Protein AF-A0A928DDJ2-F1 (afdb_monomer)

Secondary structure (DSSP, 8-state):
----EE--B--TTSSSS----HHHHHHHHHHHT--EEEE--EESSGGGHHHHHHHHHHHHHH---TTEEEEEEEE-EEHHHHHHHHTT--GGGS-EEETTEEE--S-STT---SSSPTTPPEE-S--HHHHHHHT--EEEEE--S--S--SSHHHHHHHHHHHHHHHHH-TT--EE-STTTTHHHHTSSHHHH--GGG--GGGGGGS-HHHHHHHHHHHHHTT-EEEEEHHHHT--GGGGHHHHHHHHHHHHHHHTT--EEEE--B-SSS---SSTTSHHHHHHHHHHTT--GGGB----

Sequence (300 aa):
MKITQDFHIHTHCSCDSANSSIDEIVKGCQAAGIKEFGISDHLHTKFNMPDLEIARKEFLEYGPVPGFHFGIEVTCATQWECEKIAKRDFASCFTCEVNGKPFQTMTPIDGIMYGGPANGPLMIDLTKEDMDRLGIEYVIGGVHKPNYTEQTIPTMIDDYFNQSCFLLNHELVNILAHPWEGLGFWSGYSIVTHDIADYRFDAFSKIPQEYWDELAHLLVSNHKLAELNRCNICNKRGDGIIARTTLEKMAEWREKGVKFTFGSDLHKGGYPLSGESSISECEKILEKYGFTDDDFAQPF

Mean predicted aligned error: 3.87 Å

Solvent-accessible surface area (backbone atoms only — not comparable to full-atom values): 16123 Å² total; per-residue (Å²): 87,72,72,41,48,32,57,29,28,31,32,50,48,21,84,66,84,22,52,18,51,71,68,47,48,52,54,30,37,54,74,64,54,37,55,38,34,24,41,21,34,54,32,40,29,67,81,34,46,69,36,53,55,50,45,47,50,53,53,61,70,74,47,96,51,87,48,61,44,48,34,31,26,35,23,58,39,34,48,71,50,50,55,29,59,74,68,68,57,57,81,59,38,56,64,47,67,64,93,86,37,84,42,63,49,93,61,60,69,86,34,75,72,50,87,57,63,54,84,50,61,72,35,57,66,71,51,73,68,55,32,67,74,66,56,50,64,40,26,32,30,32,64,83,62,71,64,39,55,60,75,40,55,70,51,42,51,53,45,52,48,53,44,51,52,49,42,52,70,37,87,77,42,30,30,43,39,46,82,72,51,56,48,26,44,62,41,30,51,20,88,80,68,73,39,76,87,38,40,30,61,71,44,70,82,63,58,56,67,67,56,59,53,49,52,41,48,39,26,49,76,58,73,29,29,41,39,53,29,41,67,46,68,56,29,64,60,75,88,25,47,61,17,51,54,52,48,56,50,50,42,55,29,42,80,73,63,37,36,25,36,39,20,58,65,35,42,53,66,63,55,55,78,64,66,89,65,6,59,75,45,50,29,56,54,40,40,76,62,67,50,49,62,85,42,51,56,76,74,114

Radius of gyration: 18.37 Å; Cα contacts (8 Å, |Δi|>4): 600; chains: 1; bounding box: 46×44×44 Å

Foldseek 3Di:
DAAQEAAAAEDCLALDLAHAAPVQVVVQSVLSNHQAYEYAGEPAECVSVVSLVVVLVSVPVVPDDHNYFYAYEWEWAAPVQNVCVVVVPCVQQQWDQDPNRTDHRPDCSNTRQEDDDAPHHIDTNDDPVSCVVSVHPAYEYEHPHFHHWDLALVRLLVRLLVSLLCLLPDPRHAEYEPRCPCSQVSNFCCSPVVDLVRGRLVSLVVNDVVSLVVSLVSQVVSVHAYEPELCQCLPPRPVSSSNVSSLLSVLVSVVSVHAYGYHDNRRDYHQQCDDSSRSVNSVVSNVVSVDDPVRHDDRD

Structure (mmCIF, N/CA/C/O backbone):
data_AF-A0A928DDJ2-F1
#
_entry.id   AF-A0A928DDJ2-F1
#
loop_
_atom_site.group_PDB
_atom_site.id
_atom_site.type_symbol
_atom_site.label_atom_id
_atom_site.label_alt_id
_atom_site.label_comp_id
_atom_site.label_asym_id
_atom_site.label_entity_id
_atom_site.label_seq_id
_atom_site.pdbx_PDB_ins_code
_atom_site.Cartn_x
_atom_site.Cartn_y
_atom_site.Cartn_z
_atom_site.occupancy
_atom_site.B_iso_or_equiv
_atom_site.auth_seq_id
_atom_site.auth_comp_id
_atom_site.auth_asym_id
_atom_site.auth_atom_id
_atom_site.pdbx_PDB_model_num
ATOM 1 N N . MET A 1 1 ? -12.696 16.480 8.469 1.00 94.56 1 MET A N 1
ATOM 2 C CA . MET A 1 1 ? -12.666 15.017 8.562 1.00 94.56 1 MET A CA 1
ATOM 3 C C . MET A 1 1 ? -11.773 14.623 9.723 1.00 94.56 1 MET A C 1
ATOM 5 O O . MET A 1 1 ? -10.833 15.354 10.021 1.00 94.56 1 MET A O 1
ATOM 9 N N . LYS A 1 2 ? -12.079 13.519 10.404 1.00 95.88 2 LYS A N 1
ATOM 10 C CA . LYS A 1 2 ? -11.219 12.983 11.465 1.00 95.88 2 LYS A CA 1
ATOM 11 C C . LYS A 1 2 ? -10.746 11.590 11.080 1.00 95.88 2 LYS A C 1
ATOM 13 O O . LYS A 1 2 ? -11.566 10.722 10.804 1.00 95.88 2 LYS A O 1
ATOM 18 N N . ILE A 1 3 ? -9.436 11.364 11.088 1.00 97.38 3 ILE A N 1
ATOM 19 C CA . ILE A 1 3 ? -8.885 10.029 10.871 1.00 97.38 3 ILE A CA 1
ATOM 20 C C . ILE A 1 3 ? -9.144 9.235 12.151 1.00 97.38 3 ILE A C 1
ATOM 22 O O . ILE A 1 3 ? -8.678 9.592 13.233 1.00 97.38 3 ILE A O 1
ATOM 26 N N . THR A 1 4 ? -9.926 8.163 12.040 1.00 98.00 4 THR A N 1
ATOM 27 C CA . THR A 1 4 ? -10.217 7.255 13.161 1.00 98.00 4 THR A CA 1
ATOM 28 C C . THR A 1 4 ? -9.759 5.829 12.903 1.00 98.00 4 THR A C 1
ATOM 30 O O . THR A 1 4 ? -10.066 4.957 13.716 1.00 98.00 4 THR A O 1
ATOM 33 N N . GLN A 1 5 ? -9.056 5.591 11.797 1.00 98.44 5 GLN A N 1
ATOM 34 C CA . GLN A 1 5 ? -8.499 4.291 11.455 1.00 98.44 5 GLN A CA 1
ATOM 35 C C . GLN A 1 5 ? -7.025 4.386 11.043 1.00 98.44 5 GLN A C 1
ATOM 37 O O . GLN A 1 5 ? -6.619 5.433 10.543 1.00 98.44 5 GLN A O 1
ATOM 42 N N . ASP A 1 6 ? -6.253 3.323 11.262 1.00 98.50 6 ASP A N 1
ATOM 43 C CA . ASP A 1 6 ? -4.894 3.151 10.731 1.00 98.50 6 ASP A CA 1
ATOM 44 C C . ASP A 1 6 ? -4.566 1.663 10.540 1.00 98.50 6 ASP A C 1
ATOM 46 O O . ASP A 1 6 ? -4.291 0.948 11.501 1.00 98.50 6 ASP A O 1
ATOM 50 N N . PHE A 1 7 ? -4.618 1.189 9.298 1.00 98.69 7 PHE A N 1
ATOM 51 C CA . PHE A 1 7 ? -4.427 -0.228 8.981 1.00 98.69 7 PHE A CA 1
ATOM 52 C C . PHE A 1 7 ? -3.026 -0.563 8.464 1.00 98.69 7 PHE A C 1
ATOM 54 O O . PHE A 1 7 ? -2.788 -1.726 8.147 1.00 98.69 7 PHE A O 1
ATOM 61 N N . HIS A 1 8 ? -2.109 0.406 8.397 1.00 98.50 8 HIS A N 1
ATOM 62 C CA . HIS A 1 8 ? -0.756 0.178 7.893 1.00 98.50 8 HIS A CA 1
ATOM 63 C C . HIS A 1 8 ? 0.287 0.625 8.914 1.00 98.50 8 HIS A C 1
ATOM 65 O O . HIS A 1 8 ? 0.675 1.795 8.972 1.00 98.50 8 HIS A O 1
ATOM 71 N N . ILE A 1 9 ? 0.708 -0.313 9.761 1.00 98.00 9 ILE A N 1
ATOM 72 C CA . ILE A 1 9 ? 1.615 -0.072 10.885 1.00 98.00 9 ILE A CA 1
ATOM 73 C C . ILE A 1 9 ? 2.596 -1.239 10.974 1.00 98.00 9 ILE A C 1
ATOM 75 O O . ILE A 1 9 ? 2.165 -2.385 11.101 1.00 98.00 9 ILE A O 1
ATOM 79 N N . HIS A 1 10 ? 3.897 -0.948 10.996 1.00 97.88 10 HIS A N 1
ATOM 80 C CA . HIS A 1 10 ? 4.928 -1.971 11.153 1.00 97.88 10 HIS A CA 1
ATOM 81 C C . HIS A 1 10 ? 5.423 -2.038 12.596 1.00 97.88 10 HIS A C 1
ATOM 83 O O . HIS A 1 10 ? 5.632 -1.029 13.282 1.00 97.88 10 HIS A O 1
ATOM 89 N N . THR A 1 11 ? 5.615 -3.259 13.066 1.00 97.50 11 THR A N 1
ATOM 90 C CA . THR A 1 11 ? 6.243 -3.572 14.338 1.00 97.50 11 THR A CA 1
ATOM 91 C C . THR A 1 11 ? 7.742 -3.774 14.157 1.00 97.50 11 THR A C 1
ATOM 93 O O . THR A 1 11 ? 8.251 -3.906 13.049 1.00 97.50 11 THR A O 1
ATOM 96 N N . HIS A 1 12 ? 8.465 -3.869 15.269 1.00 96.38 12 HIS A N 1
ATOM 97 C CA . HIS A 1 12 ? 9.869 -4.297 15.296 1.00 96.38 12 HIS A CA 1
ATOM 98 C C . HIS A 1 12 ? 10.143 -5.695 14.715 1.00 96.38 12 HIS A C 1
ATOM 100 O O . HIS A 1 12 ? 11.307 -6.062 14.576 1.00 96.38 12 HIS A O 1
ATOM 106 N N . CYS A 1 13 ? 9.104 -6.478 14.411 1.00 96.19 13 CYS A N 1
ATOM 107 C CA . CYS A 1 13 ? 9.248 -7.747 13.711 1.00 96.19 13 CYS A CA 1
ATOM 108 C C . CYS A 1 13 ? 9.341 -7.560 12.194 1.00 96.19 13 CYS A C 1
ATOM 110 O O . CYS A 1 13 ? 9.880 -8.443 11.539 1.00 96.19 13 CYS A O 1
ATOM 112 N N . SER A 1 14 ? 8.840 -6.458 11.620 1.00 94.31 14 SER A N 1
ATOM 113 C CA . SER A 1 14 ? 8.937 -6.242 10.172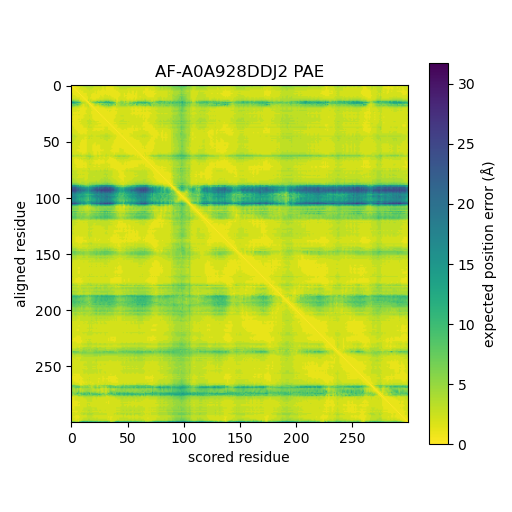 1.00 94.31 14 SER A CA 1
ATOM 114 C C . SER A 1 14 ? 10.403 -6.241 9.740 1.00 94.31 14 SER A C 1
ATOM 116 O O . SER A 1 14 ? 11.290 -5.779 10.458 1.00 94.31 14 SER A O 1
ATOM 118 N N . CYS A 1 15 ? 10.672 -6.804 8.567 1.00 84.31 15 CYS A N 1
ATOM 119 C CA . CYS A 1 15 ? 12.027 -7.143 8.142 1.00 84.31 15 CYS A CA 1
ATOM 120 C C . CYS A 1 15 ? 12.889 -5.935 7.720 1.00 84.31 15 CYS A C 1
ATOM 122 O O . CYS A 1 15 ? 14.058 -6.094 7.361 1.00 84.31 15 CYS A O 1
ATOM 124 N N . ASP A 1 16 ? 12.313 -4.740 7.759 1.00 83.38 16 ASP A N 1
ATOM 125 C CA . ASP A 1 16 ? 12.928 -3.459 7.442 1.00 83.38 16 ASP A CA 1
ATOM 126 C C . ASP A 1 16 ? 13.497 -2.756 8.709 1.00 83.38 16 ASP A C 1
ATOM 128 O O . ASP A 1 16 ? 13.911 -3.383 9.683 1.00 83.38 16 ASP A O 1
ATOM 132 N N . SER A 1 17 ? 13.612 -1.424 8.686 1.00 84.12 17 SER A N 1
ATOM 133 C CA . SER A 1 17 ? 14.092 -0.620 9.824 1.00 84.12 17 SER A CA 1
ATOM 134 C C . SER A 1 17 ? 13.058 -0.362 10.937 1.00 84.12 17 SER A C 1
ATOM 136 O O . SER A 1 17 ? 13.351 0.410 11.860 1.00 84.12 17 SER A O 1
ATOM 138 N N . ALA A 1 18 ? 11.871 -0.963 10.845 1.00 89.81 18 ALA A N 1
ATOM 139 C CA . ALA A 1 18 ? 10.777 -0.859 11.792 1.00 89.81 18 ALA A CA 1
ATOM 140 C C . ALA A 1 18 ? 11.211 -1.297 13.186 1.00 89.81 18 ALA A C 1
ATOM 142 O O . ALA A 1 18 ? 11.957 -2.255 13.378 1.00 89.81 18 ALA A O 1
ATOM 143 N N . ASN A 1 19 ? 10.782 -0.544 14.195 1.00 93.19 19 ASN A N 1
ATOM 144 C CA . ASN A 1 19 ? 11.227 -0.777 15.568 1.00 93.19 19 ASN A CA 1
ATOM 145 C C . ASN A 1 19 ? 10.185 -0.432 16.637 1.00 93.19 19 ASN A C 1
ATOM 147 O O . ASN A 1 19 ? 10.535 -0.315 17.810 1.00 93.19 19 ASN A O 1
ATOM 151 N N . SER A 1 20 ? 8.918 -0.279 16.249 1.00 94.62 20 SER A N 1
ATOM 152 C CA . SER A 1 20 ? 7.831 -0.012 17.192 1.00 94.62 20 SER A CA 1
ATOM 153 C C . SER A 1 20 ? 7.366 -1.297 17.872 1.00 94.62 20 SER A C 1
ATOM 155 O O . SER A 1 20 ? 7.065 -2.291 17.213 1.00 94.62 20 SER A O 1
ATOM 157 N N . SER A 1 21 ? 7.251 -1.274 19.197 1.00 96.25 21 SER A N 1
ATOM 158 C CA . SER A 1 21 ? 6.569 -2.343 19.934 1.00 96.25 21 SER A CA 1
ATOM 159 C C . SER A 1 21 ? 5.043 -2.209 19.836 1.00 96.25 21 SER A C 1
ATOM 161 O O . SER A 1 21 ? 4.509 -1.111 19.663 1.00 96.25 21 SER A O 1
ATOM 163 N N . ILE A 1 22 ? 4.316 -3.315 20.028 1.00 97.19 22 ILE A N 1
ATOM 164 C CA . ILE A 1 22 ? 2.841 -3.309 20.064 1.00 97.19 22 ILE A CA 1
ATOM 165 C C . ILE A 1 22 ? 2.301 -2.356 21.143 1.00 97.19 22 ILE A C 1
ATOM 167 O O . ILE A 1 22 ? 1.325 -1.646 20.911 1.00 97.19 22 ILE A O 1
ATOM 171 N N . ASP A 1 23 ? 2.954 -2.277 22.306 1.00 97.00 23 ASP A N 1
ATOM 172 C CA . ASP A 1 23 ? 2.549 -1.367 23.383 1.00 97.00 23 ASP A CA 1
ATOM 173 C C . ASP A 1 23 ? 2.638 0.112 22.972 1.00 97.00 23 ASP A C 1
ATOM 175 O O . ASP A 1 23 ? 1.727 0.898 23.252 1.00 97.00 23 ASP A O 1
ATOM 179 N N . GLU A 1 24 ? 3.713 0.496 22.280 1.00 96.44 24 GLU A N 1
ATOM 180 C CA . GLU A 1 24 ? 3.888 1.857 21.763 1.00 96.44 24 GLU A CA 1
ATOM 181 C C . GLU A 1 24 ? 2.856 2.186 20.682 1.00 96.44 24 GLU A C 1
ATOM 183 O O . GLU A 1 24 ? 2.301 3.289 20.689 1.00 96.44 24 GLU A O 1
ATOM 188 N N . ILE A 1 25 ? 2.565 1.228 19.797 1.00 97.00 25 ILE A N 1
ATOM 189 C CA . ILE A 1 25 ? 1.549 1.355 18.746 1.00 97.00 25 ILE A CA 1
ATOM 190 C C . ILE A 1 25 ? 0.172 1.585 19.366 1.00 97.00 25 ILE A C 1
ATOM 192 O O . ILE A 1 25 ? -0.480 2.581 19.052 1.00 97.00 25 ILE A O 1
ATOM 196 N N . VAL A 1 26 ? -0.254 0.717 20.289 1.00 97.75 26 VAL A N 1
ATOM 197 C CA . VAL A 1 26 ? -1.577 0.794 20.927 1.00 97.75 26 VAL A CA 1
ATOM 198 C C . VAL A 1 26 ? -1.743 2.117 21.675 1.00 97.75 26 VAL A C 1
ATOM 200 O O . VAL A 1 26 ? -2.732 2.824 21.472 1.00 97.75 26 VAL A O 1
ATOM 203 N N . LYS A 1 27 ? -0.761 2.504 22.501 1.00 96.94 27 LYS A N 1
ATOM 204 C CA . LYS A 1 27 ? -0.798 3.784 23.232 1.00 96.94 27 LYS A CA 1
ATOM 205 C C . LYS A 1 27 ? -0.824 4.979 22.284 1.00 96.94 27 LYS A C 1
ATOM 207 O O . LYS A 1 27 ? -1.546 5.944 22.533 1.00 96.94 27 LYS A O 1
ATOM 212 N N . GLY A 1 28 ? -0.048 4.915 21.206 1.00 96.75 28 GLY A N 1
ATOM 213 C CA . GLY A 1 28 ? 0.016 5.944 20.180 1.00 96.75 28 GLY A CA 1
ATOM 214 C C . GLY A 1 28 ? -1.306 6.133 19.439 1.00 96.75 28 GLY A C 1
ATOM 215 O O . GLY A 1 28 ? -1.815 7.252 19.377 1.00 96.75 28 GLY A O 1
ATOM 216 N N . CYS A 1 29 ? -1.901 5.040 18.960 1.00 97.12 29 CYS A N 1
ATOM 217 C CA . CYS A 1 29 ? -3.200 5.035 18.290 1.00 97.12 29 CYS A CA 1
ATOM 218 C C . CYS A 1 29 ? -4.298 5.598 19.203 1.00 97.12 29 CYS A C 1
ATOM 220 O O . CYS A 1 29 ? -5.028 6.513 18.815 1.00 97.12 29 CYS A O 1
ATOM 222 N N . GLN A 1 30 ? -4.360 5.135 20.456 1.00 96.75 30 GLN A N 1
ATOM 223 C CA . GLN A 1 30 ? -5.325 5.628 21.444 1.00 96.75 30 GLN A CA 1
ATOM 224 C C . GLN A 1 30 ? -5.148 7.124 21.731 1.00 96.75 30 GLN A C 1
ATOM 226 O O . GLN A 1 30 ? -6.132 7.866 21.773 1.00 96.75 30 GLN A O 1
ATOM 231 N N . ALA A 1 31 ? -3.905 7.591 21.888 1.00 96.62 31 ALA A N 1
ATOM 232 C CA . ALA A 1 31 ? -3.606 9.005 22.109 1.00 96.62 31 ALA A CA 1
ATOM 233 C C . ALA A 1 31 ? -3.965 9.884 20.897 1.00 96.62 31 ALA A C 1
ATOM 235 O O . ALA A 1 31 ? -4.397 11.023 21.076 1.00 96.62 31 ALA A O 1
ATOM 236 N N . ALA A 1 32 ? -3.835 9.356 19.676 1.00 95.94 32 ALA A N 1
ATOM 237 C CA . ALA A 1 32 ? -4.277 10.014 18.447 1.00 95.94 32 ALA A CA 1
ATOM 238 C C . ALA A 1 32 ? -5.806 9.965 18.243 1.00 95.94 32 ALA A C 1
ATOM 240 O O . ALA A 1 32 ? -6.344 10.677 17.397 1.00 95.94 32 ALA A O 1
ATOM 241 N N . GLY A 1 33 ? -6.530 9.162 19.030 1.00 96.56 33 GLY A N 1
ATOM 242 C CA . GLY A 1 33 ? -7.970 8.960 18.878 1.00 96.56 33 GLY A CA 1
ATOM 243 C C . GLY A 1 33 ? -8.348 8.040 17.714 1.00 96.56 33 GLY A C 1
ATOM 244 O O . GLY A 1 33 ? -9.484 8.122 17.235 1.00 96.56 33 GLY A O 1
ATOM 245 N N . ILE A 1 34 ? -7.416 7.187 17.282 1.00 98.00 34 ILE A N 1
ATOM 246 C CA . ILE A 1 34 ? -7.653 6.090 16.344 1.00 98.00 34 ILE A CA 1
ATOM 247 C C . ILE A 1 34 ? -8.427 4.994 17.074 1.00 98.00 34 ILE A C 1
ATOM 249 O O . ILE A 1 34 ? -8.097 4.629 18.203 1.00 98.00 34 ILE A O 1
ATOM 253 N N . LYS A 1 35 ? -9.501 4.521 16.446 1.00 97.88 35 LYS A N 1
ATOM 254 C CA . LYS A 1 35 ? -10.430 3.541 17.014 1.00 97.88 35 LYS A CA 1
ATOM 255 C C . LYS A 1 35 ? -10.231 2.149 16.434 1.00 97.88 35 LYS A C 1
ATOM 257 O O . LYS A 1 35 ? -10.510 1.189 17.131 1.00 97.88 35 LYS A O 1
ATOM 262 N N . GLU A 1 36 ? -9.795 2.081 15.180 1.00 98.50 36 GLU A N 1
ATOM 263 C CA . GLU A 1 36 ? -9.718 0.860 14.378 1.00 98.50 36 GLU A CA 1
ATOM 264 C C . GLU A 1 36 ? -8.345 0.825 13.726 1.00 98.50 36 GLU A C 1
ATOM 266 O O . GLU A 1 36 ? -8.026 1.673 12.899 1.00 98.50 36 GLU A O 1
ATOM 271 N N . PHE A 1 37 ? -7.481 -0.076 14.150 1.00 98.56 37 PHE A N 1
ATOM 272 C CA . PHE A 1 37 ? -6.104 -0.099 13.696 1.00 98.56 37 PHE A CA 1
ATOM 273 C C . PHE A 1 37 ? -5.564 -1.514 13.661 1.00 98.56 37 PHE A C 1
ATOM 275 O O . PHE A 1 37 ? -6.073 -2.405 14.337 1.00 98.56 37 PHE A O 1
ATOM 282 N N . GLY A 1 38 ? -4.519 -1.731 12.882 1.00 98.00 38 GLY A N 1
ATOM 283 C CA . GLY A 1 38 ? -3.881 -3.032 12.827 1.00 98.00 38 GLY A CA 1
ATOM 284 C C . GLY A 1 38 ? -2.413 -2.939 12.480 1.00 98.00 38 GLY A C 1
ATOM 285 O O . GLY A 1 38 ? -1.962 -1.972 11.869 1.00 98.00 38 GLY A O 1
ATOM 286 N N . ILE A 1 39 ? -1.676 -3.951 12.925 1.00 98.38 39 ILE A N 1
ATOM 287 C CA . ILE A 1 39 ? -0.309 -4.171 12.457 1.00 98.38 39 ILE A CA 1
ATOM 288 C C . ILE A 1 39 ? -0.349 -4.911 11.126 1.00 98.38 39 ILE A C 1
ATOM 290 O O . ILE A 1 39 ? -1.249 -5.719 10.900 1.00 98.38 39 ILE A O 1
ATOM 294 N N . SER A 1 40 ? 0.612 -4.621 10.257 1.00 98.44 40 SER A N 1
ATOM 295 C CA . SER A 1 40 ? 0.671 -5.128 8.887 1.00 98.44 40 SER A CA 1
ATOM 296 C C . SER A 1 40 ? 2.119 -5.305 8.427 1.00 98.44 40 SER A C 1
ATOM 298 O O . SER A 1 40 ? 2.535 -4.731 7.425 1.00 98.44 40 SER A O 1
ATOM 300 N N . ASP A 1 41 ? 2.895 -6.084 9.179 1.00 98.38 41 ASP A N 1
ATOM 301 C CA . ASP A 1 41 ? 4.308 -6.335 8.877 1.00 98.38 41 ASP A CA 1
ATOM 302 C C . ASP A 1 41 ? 4.505 -6.955 7.481 1.00 98.38 41 ASP A C 1
ATOM 304 O O . ASP A 1 41 ? 3.615 -7.632 6.945 1.00 98.38 41 ASP A O 1
ATOM 308 N N . HIS A 1 42 ? 5.682 -6.720 6.893 1.00 97.88 42 HIS A N 1
ATOM 309 C CA . HIS A 1 42 ? 5.963 -7.116 5.517 1.00 97.88 42 HIS A CA 1
ATOM 310 C C . HIS A 1 42 ? 6.076 -8.638 5.329 1.00 97.88 42 HIS A C 1
ATOM 312 O O . HIS A 1 42 ? 6.786 -9.352 6.040 1.00 97.88 42 HIS A O 1
ATOM 318 N N . LEU A 1 43 ? 5.465 -9.114 4.248 1.00 97.75 43 LEU A N 1
ATOM 319 C CA . LEU A 1 43 ? 5.690 -10.406 3.617 1.00 97.75 43 LEU A CA 1
ATOM 320 C C . LEU A 1 43 ? 6.083 -10.178 2.156 1.00 97.75 43 LEU A C 1
ATOM 322 O O . LEU A 1 43 ? 5.239 -10.180 1.253 1.00 97.75 43 LEU A O 1
ATOM 326 N N . HIS A 1 44 ? 7.379 -9.995 1.902 1.00 96.38 44 HIS A N 1
ATOM 327 C CA . HIS A 1 44 ? 7.883 -9.945 0.530 1.00 96.38 44 HIS A CA 1
ATOM 328 C C . HIS A 1 44 ? 7.806 -11.326 -0.121 1.00 96.38 44 HIS A C 1
ATOM 330 O O . HIS A 1 44 ? 7.288 -11.478 -1.225 1.00 96.38 44 HIS A O 1
ATOM 336 N N . THR A 1 45 ? 8.278 -12.346 0.598 1.00 96.00 45 THR A N 1
ATOM 337 C CA . THR A 1 45 ? 8.170 -13.766 0.231 1.00 96.00 45 THR A CA 1
ATOM 338 C C . THR A 1 45 ? 8.078 -14.622 1.499 1.00 96.00 45 THR A C 1
ATOM 340 O O . THR A 1 45 ? 8.259 -14.117 2.605 1.00 96.00 45 THR A O 1
ATOM 343 N N . LYS A 1 46 ? 7.917 -15.948 1.389 1.00 96.12 46 LYS A N 1
ATOM 344 C CA . LYS A 1 46 ? 7.973 -16.867 2.547 1.00 96.12 46 LYS A CA 1
ATOM 345 C C . LYS A 1 46 ? 9.299 -16.836 3.312 1.00 96.12 46 LYS A C 1
ATOM 347 O O . LYS A 1 46 ? 9.386 -17.442 4.378 1.00 96.12 46 LYS A O 1
ATOM 352 N N . PHE A 1 47 ? 10.311 -16.123 2.815 1.00 95.19 47 PHE A N 1
ATOM 353 C CA . PHE A 1 47 ? 11.494 -15.788 3.598 1.00 95.19 47 PHE A CA 1
ATOM 354 C C . PHE A 1 47 ? 11.147 -15.018 4.885 1.00 95.19 47 PHE A C 1
ATOM 356 O O . PHE A 1 47 ? 11.726 -15.326 5.922 1.00 95.19 47 PHE A O 1
ATOM 363 N N . ASN A 1 48 ? 10.177 -14.095 4.836 1.00 96.19 48 ASN A N 1
ATOM 364 C CA . ASN A 1 48 ? 9.780 -13.237 5.965 1.00 96.19 48 ASN A CA 1
ATOM 365 C C . ASN A 1 48 ? 8.744 -13.901 6.897 1.00 96.19 48 ASN A C 1
ATOM 367 O O . ASN A 1 48 ? 8.390 -13.355 7.934 1.00 96.19 48 ASN A O 1
ATOM 371 N N . MET A 1 49 ? 8.245 -15.098 6.563 1.00 97.19 49 MET A N 1
ATOM 372 C CA . MET A 1 49 ? 7.212 -15.783 7.356 1.00 97.19 49 MET A CA 1
ATOM 373 C C . MET A 1 49 ? 7.582 -15.987 8.843 1.00 97.19 49 MET A C 1
ATOM 375 O O . MET A 1 49 ? 6.698 -15.818 9.683 1.00 97.19 49 MET A O 1
ATOM 379 N N . PRO A 1 50 ? 8.838 -16.321 9.214 1.00 97.12 50 PRO A N 1
ATOM 380 C CA . PRO A 1 50 ? 9.215 -16.433 10.625 1.00 97.12 50 PRO A CA 1
ATOM 381 C C . PRO A 1 50 ? 9.006 -15.138 11.420 1.00 97.12 50 PRO A C 1
ATOM 383 O O . PRO A 1 50 ? 8.643 -15.202 12.592 1.00 97.12 50 PRO A O 1
ATOM 386 N N . ASP A 1 51 ? 9.189 -13.980 10.788 1.00 97.06 51 ASP A N 1
ATOM 387 C CA . ASP A 1 51 ? 9.015 -12.679 11.430 1.00 97.06 51 ASP A CA 1
ATOM 388 C C . ASP A 1 51 ? 7.532 -12.423 11.743 1.00 97.06 51 ASP A C 1
ATOM 390 O O . ASP A 1 51 ? 7.179 -12.039 12.860 1.00 97.06 51 ASP A O 1
ATOM 394 N N . LEU A 1 52 ? 6.637 -12.775 10.812 1.00 98.00 52 LEU A N 1
ATOM 395 C CA . LEU A 1 52 ? 5.187 -12.719 11.033 1.00 98.00 52 LEU A CA 1
ATOM 396 C C . LEU A 1 52 ? 4.710 -13.669 12.137 1.00 98.00 52 LEU A C 1
ATOM 398 O O . LEU A 1 52 ? 3.772 -13.356 12.870 1.00 98.00 52 LEU A O 1
ATOM 402 N N . GLU A 1 53 ? 5.329 -14.844 12.269 1.00 98.38 53 GLU A N 1
ATOM 403 C CA . GLU A 1 53 ? 5.014 -15.786 13.347 1.00 98.38 53 GLU A CA 1
ATOM 404 C C . GLU A 1 53 ? 5.373 -15.208 14.722 1.00 98.38 53 GLU A C 1
ATOM 406 O O . GLU A 1 53 ? 4.632 -15.413 15.691 1.00 98.38 53 GLU A O 1
ATOM 411 N N . ILE A 1 54 ? 6.472 -14.451 14.804 1.00 98.38 54 ILE A N 1
ATOM 412 C CA . ILE A 1 54 ? 6.864 -13.719 16.011 1.00 98.38 54 ILE A CA 1
ATOM 413 C C . ILE A 1 54 ? 5.873 -12.580 16.271 1.00 98.38 54 ILE A C 1
ATOM 415 O O . ILE A 1 54 ? 5.305 -12.533 17.364 1.00 98.38 54 ILE A O 1
ATOM 419 N N . ALA A 1 55 ? 5.575 -11.747 15.268 1.00 98.19 55 ALA A N 1
ATOM 420 C CA . ALA A 1 55 ? 4.602 -10.659 15.382 1.00 98.19 55 ALA A CA 1
ATOM 421 C C . ALA A 1 55 ? 3.232 -11.166 15.857 1.00 98.19 55 ALA A C 1
ATOM 423 O O . ALA A 1 55 ? 2.620 -10.601 16.767 1.00 98.19 55 ALA A O 1
ATOM 424 N N . ARG A 1 56 ? 2.762 -12.296 15.307 1.00 98.44 56 ARG A N 1
ATOM 425 C CA . ARG A 1 56 ? 1.502 -12.926 15.719 1.00 98.44 56 ARG A CA 1
ATOM 426 C C . ARG A 1 56 ? 1.543 -13.390 17.167 1.00 98.44 56 ARG A C 1
ATOM 428 O O . ARG A 1 56 ? 0.565 -13.220 17.896 1.00 98.44 56 ARG A O 1
ATOM 435 N N . LYS A 1 57 ? 2.645 -14.005 17.590 1.00 98.62 57 LYS A N 1
ATOM 436 C CA . LYS A 1 57 ? 2.808 -14.438 18.976 1.00 98.62 57 LYS A CA 1
ATOM 437 C C . LYS A 1 57 ? 2.747 -13.240 19.925 1.00 98.62 57 LYS A C 1
ATOM 439 O O . LYS A 1 57 ? 2.005 -13.301 20.901 1.00 98.62 57 LYS A O 1
ATOM 444 N N . GLU A 1 58 ? 3.458 -12.160 19.620 1.00 98.50 58 GLU A N 1
ATOM 445 C CA . GLU A 1 58 ? 3.441 -10.943 20.437 1.00 98.50 58 GLU A CA 1
ATOM 446 C C . GLU A 1 58 ? 2.057 -10.284 20.474 1.00 98.50 58 GLU A C 1
ATOM 448 O O . GLU A 1 58 ? 1.599 -9.879 21.542 1.00 98.50 58 GLU A O 1
ATOM 453 N N . PHE A 1 59 ? 1.348 -10.250 19.342 1.00 98.62 59 PHE A N 1
ATOM 454 C CA . PHE A 1 59 ? -0.036 -9.775 19.260 1.00 98.62 59 PHE A CA 1
ATOM 455 C C . PHE A 1 59 ? -0.963 -10.552 20.201 1.00 98.62 59 PHE A C 1
ATOM 457 O O . PHE A 1 59 ? -1.738 -9.962 20.955 1.00 98.62 59 PHE A O 1
ATOM 464 N N . LEU A 1 60 ? -0.853 -11.883 20.212 1.00 98.50 60 LEU A N 1
ATOM 465 C CA . LEU A 1 60 ? -1.641 -12.735 21.104 1.00 98.50 60 LEU A CA 1
ATOM 466 C C . LEU A 1 60 ? -1.239 -12.582 22.579 1.00 98.50 60 LEU A C 1
ATOM 468 O O . LEU A 1 60 ? -2.108 -12.624 23.449 1.00 98.50 60 LEU A O 1
ATOM 472 N N . GLU A 1 61 ? 0.053 -12.408 22.868 1.00 98.44 61 GLU A N 1
ATOM 473 C CA . GLU A 1 61 ? 0.571 -12.205 24.228 1.00 98.44 61 GLU A CA 1
ATOM 474 C C . GLU A 1 61 ? 0.172 -10.844 24.816 1.00 98.44 61 GLU A C 1
ATOM 476 O O . GLU A 1 61 ? -0.092 -10.765 26.018 1.00 98.44 61 GLU A O 1
ATOM 481 N N . TYR A 1 62 ? 0.074 -9.795 23.991 1.00 98.38 62 TYR A N 1
ATOM 482 C CA . TYR A 1 62 ? -0.426 -8.482 24.415 1.00 98.38 62 TYR A CA 1
ATOM 483 C C . TYR A 1 62 ? -1.887 -8.553 24.883 1.00 98.38 62 TYR A C 1
ATOM 485 O O . TYR A 1 62 ? -2.283 -7.887 25.843 1.00 98.38 62 TYR A O 1
ATOM 493 N N . GLY A 1 63 ? -2.673 -9.423 24.245 1.00 96.56 63 GLY A N 1
ATOM 494 C CA . GLY A 1 63 ? -4.068 -9.673 24.575 1.00 96.56 63 GLY A CA 1
ATOM 495 C C . GLY A 1 63 ? -5.049 -8.776 23.811 1.00 96.56 63 GLY A C 1
ATOM 496 O O . GLY A 1 63 ? -4.655 -7.919 23.020 1.00 96.56 63 GLY A O 1
ATOM 497 N N . PRO A 1 64 ? -6.361 -8.989 24.013 1.00 96.12 64 PRO A N 1
ATOM 498 C CA . PRO A 1 64 ? -7.388 -8.331 23.218 1.00 96.12 64 PRO A CA 1
ATOM 499 C C . PRO A 1 64 ? -7.472 -6.830 23.519 1.00 96.12 64 PRO A C 1
ATOM 501 O O . PRO A 1 64 ? -7.652 -6.421 24.669 1.00 96.12 64 PRO A O 1
ATOM 504 N N . VAL A 1 65 ? -7.447 -6.020 22.462 1.00 97.94 65 VAL A N 1
ATOM 505 C CA . VAL A 1 65 ? -7.724 -4.579 22.492 1.00 97.94 65 VAL A CA 1
ATOM 506 C C . VAL A 1 65 ? -8.870 -4.295 21.515 1.00 97.94 65 VAL A C 1
ATOM 508 O O . VAL A 1 65 ? -8.814 -4.763 20.380 1.00 97.94 65 VAL A O 1
ATOM 511 N N . PRO A 1 66 ? -9.928 -3.564 21.914 1.00 97.81 66 PRO A N 1
ATOM 512 C CA . PRO A 1 66 ? -11.008 -3.209 20.995 1.00 97.81 66 PRO A CA 1
ATOM 513 C C . PRO A 1 66 ? -10.489 -2.443 19.773 1.00 97.81 66 PRO A C 1
ATOM 515 O O . PRO A 1 66 ? -9.774 -1.455 19.943 1.00 97.81 66 PRO A O 1
ATOM 518 N N . GLY A 1 67 ? -10.871 -2.900 18.578 1.00 98.00 67 GLY A N 1
ATOM 519 C CA . GLY A 1 67 ? -10.467 -2.304 17.302 1.00 98.00 67 GLY A CA 1
ATOM 520 C C . GLY A 1 67 ? -8.991 -2.496 16.953 1.00 98.00 67 GLY A C 1
ATOM 521 O O . GLY A 1 67 ? -8.469 -1.734 16.150 1.00 98.00 67 GLY A O 1
ATOM 522 N N . PHE A 1 68 ? -8.296 -3.456 17.578 1.00 98.50 68 PHE A N 1
ATOM 523 C CA . PHE A 1 68 ? -6.922 -3.810 17.223 1.00 98.50 68 PHE A CA 1
ATOM 524 C C . PHE A 1 68 ? -6.882 -5.131 16.453 1.00 98.50 68 PHE A C 1
ATOM 526 O O . PHE A 1 68 ? -7.301 -6.165 16.977 1.00 98.50 68 PHE A O 1
ATOM 533 N N . HIS A 1 69 ? -6.353 -5.081 15.234 1.00 98.62 69 HIS A N 1
ATOM 534 C CA . HIS A 1 69 ? -6.400 -6.165 14.260 1.00 98.62 69 HIS A CA 1
ATOM 535 C C . HIS A 1 69 ? -5.009 -6.665 13.866 1.00 98.62 69 HIS A C 1
ATOM 537 O O . HIS A 1 69 ? -4.021 -5.926 13.908 1.00 98.62 69 HIS A O 1
ATOM 543 N N . PHE A 1 70 ? -4.945 -7.923 13.437 1.00 98.62 70 PHE A N 1
ATOM 544 C CA . PHE A 1 70 ? -3.741 -8.535 12.884 1.00 98.62 70 PHE A CA 1
ATOM 545 C C . PHE A 1 70 ? -3.857 -8.662 11.362 1.00 98.62 70 PHE A C 1
ATOM 547 O O . PHE A 1 70 ? -4.522 -9.567 10.854 1.00 98.62 70 PHE A O 1
ATOM 554 N N . GLY A 1 71 ? -3.221 -7.750 10.632 1.00 98.69 71 GLY A N 1
ATOM 555 C CA . GLY A 1 71 ? -3.077 -7.807 9.181 1.00 98.69 71 GLY A CA 1
ATOM 556 C C . GLY A 1 71 ? -1.642 -8.097 8.761 1.00 98.69 71 GLY A C 1
ATOM 557 O O . GLY A 1 71 ? -0.763 -8.332 9.590 1.00 98.69 71 GLY A O 1
ATOM 558 N N . ILE A 1 72 ? -1.409 -8.084 7.451 1.00 98.62 72 ILE A N 1
ATOM 559 C CA . ILE A 1 72 ? -0.072 -8.169 6.851 1.00 98.62 72 ILE A CA 1
ATOM 560 C C . ILE A 1 72 ? -0.003 -7.312 5.592 1.00 98.62 72 ILE A C 1
ATOM 562 O O . ILE A 1 72 ? -1.027 -7.087 4.936 1.00 98.62 72 ILE A O 1
ATOM 566 N N . GLU A 1 73 ? 1.203 -6.905 5.215 1.00 98.69 73 GLU A N 1
ATOM 567 C CA . GLU A 1 73 ? 1.458 -6.308 3.910 1.00 98.69 73 GLU A CA 1
ATOM 568 C C . GLU A 1 73 ? 2.238 -7.269 3.011 1.00 98.69 73 GLU A C 1
ATOM 570 O O . GLU A 1 73 ? 3.380 -7.624 3.285 1.00 98.69 73 GLU A O 1
ATOM 575 N N . VAL A 1 74 ? 1.638 -7.688 1.900 1.00 98.62 74 VAL A N 1
ATOM 576 C CA . VAL A 1 74 ? 2.267 -8.568 0.914 1.00 98.62 74 VAL A CA 1
ATOM 577 C C . VAL A 1 74 ? 2.859 -7.786 -0.246 1.00 98.62 74 VAL A C 1
ATOM 579 O O . VAL A 1 74 ? 2.313 -6.781 -0.697 1.00 98.62 74 VAL A O 1
ATOM 582 N N . THR A 1 75 ? 3.943 -8.313 -0.808 1.00 97.81 75 THR A N 1
ATOM 583 C CA . THR A 1 75 ? 4.506 -7.808 -2.067 1.00 97.81 75 THR A CA 1
ATOM 584 C C . THR A 1 75 ? 3.991 -8.594 -3.257 1.00 97.81 75 THR A C 1
ATOM 586 O O . THR A 1 75 ? 3.929 -9.823 -3.218 1.00 97.81 75 THR A O 1
ATOM 589 N N . CYS A 1 76 ? 3.699 -7.898 -4.355 1.00 97.69 76 CYS A N 1
ATOM 590 C CA . CYS A 1 76 ? 3.583 -8.547 -5.656 1.00 97.69 76 CYS A CA 1
ATOM 591 C C . CYS A 1 76 ? 4.971 -8.986 -6.155 1.00 97.69 76 CYS A C 1
ATOM 593 O O . CYS A 1 76 ? 5.758 -8.191 -6.661 1.00 97.69 76 CYS A O 1
ATOM 595 N N . ALA A 1 77 ? 5.271 -10.272 -6.030 1.00 96.25 77 ALA A N 1
ATOM 596 C CA . ALA A 1 77 ? 6.486 -10.890 -6.543 1.00 96.25 77 ALA A CA 1
ATOM 597 C C . ALA A 1 77 ? 6.205 -11.634 -7.861 1.00 96.25 77 ALA A C 1
ATOM 599 O O . ALA A 1 77 ? 5.115 -11.559 -8.436 1.00 96.25 77 ALA A O 1
ATOM 600 N N . THR A 1 78 ? 7.190 -12.397 -8.337 1.00 96.62 78 THR A N 1
ATOM 601 C CA . THR A 1 78 ? 6.981 -13.377 -9.414 1.00 96.62 78 THR A CA 1
ATOM 602 C C . THR A 1 78 ? 6.962 -14.802 -8.868 1.00 96.62 78 THR A C 1
ATOM 604 O O . THR A 1 78 ? 7.659 -15.121 -7.907 1.00 96.62 78 THR A O 1
ATOM 607 N N . GLN A 1 79 ? 6.253 -15.709 -9.540 1.00 96.88 79 GLN A N 1
ATOM 608 C CA . GLN A 1 79 ? 6.290 -17.138 -9.221 1.00 96.88 79 GLN A CA 1
ATOM 609 C C . GLN A 1 79 ? 7.729 -17.685 -9.229 1.00 96.88 79 GLN A C 1
ATOM 611 O O . GLN A 1 79 ? 8.109 -18.472 -8.364 1.00 96.88 79 GLN A O 1
ATOM 616 N N . TRP A 1 80 ? 8.551 -17.244 -10.188 1.00 95.06 80 TRP A N 1
ATOM 617 C CA . TRP A 1 80 ? 9.962 -17.626 -10.275 1.00 95.06 80 TRP A CA 1
ATOM 618 C C . TRP A 1 80 ? 10.732 -17.280 -8.995 1.00 95.06 80 TRP A C 1
ATOM 620 O O . TRP A 1 80 ? 11.515 -18.092 -8.501 1.00 95.06 80 TRP A O 1
ATOM 630 N N . GLU A 1 81 ? 10.493 -16.087 -8.456 1.00 93.88 81 GLU A N 1
ATOM 631 C CA . GLU A 1 81 ? 11.121 -15.603 -7.233 1.00 93.88 81 GLU A CA 1
ATOM 632 C C . GLU A 1 81 ? 10.708 -16.446 -6.028 1.00 93.88 81 GLU A C 1
ATOM 634 O O . GLU A 1 81 ? 11.574 -16.982 -5.335 1.00 93.88 81 GLU A O 1
ATOM 639 N N . CYS A 1 82 ? 9.405 -16.649 -5.826 1.00 95.31 82 CYS A N 1
ATOM 640 C CA . CYS A 1 82 ? 8.885 -17.469 -4.731 1.00 95.31 82 CYS A CA 1
ATOM 641 C C . CYS A 1 82 ? 9.452 -18.900 -4.780 1.00 95.31 82 CYS A C 1
ATOM 643 O O . CYS A 1 82 ? 9.892 -19.446 -3.767 1.00 95.31 82 CYS A O 1
ATOM 645 N N . GLU A 1 83 ? 9.548 -19.502 -5.970 1.00 94.81 83 GLU A N 1
ATOM 646 C CA . GLU A 1 83 ? 10.144 -20.831 -6.147 1.00 94.81 83 GLU A CA 1
ATOM 647 C C . GLU A 1 83 ? 11.644 -20.875 -5.816 1.00 94.81 83 GLU A C 1
ATOM 649 O O . GLU A 1 83 ? 12.136 -21.882 -5.293 1.00 94.81 83 GLU A O 1
ATOM 654 N N . LYS A 1 84 ? 12.390 -19.811 -6.129 1.00 92.50 84 LYS A N 1
ATOM 655 C CA . LYS A 1 84 ? 13.812 -19.682 -5.781 1.00 92.50 84 LYS A CA 1
ATOM 656 C C . LYS A 1 84 ? 14.000 -19.560 -4.274 1.00 92.50 84 LYS A C 1
ATOM 658 O O . LYS A 1 84 ? 14.822 -20.290 -3.711 1.00 92.50 84 LYS A O 1
ATOM 663 N N . ILE A 1 85 ? 13.199 -18.716 -3.623 1.00 92.62 85 ILE A N 1
ATOM 664 C CA . ILE A 1 85 ? 13.189 -18.568 -2.165 1.00 92.62 85 ILE A CA 1
ATOM 665 C C . ILE A 1 85 ? 12.869 -19.903 -1.488 1.00 92.62 85 ILE A C 1
ATOM 667 O O . ILE A 1 85 ? 13.616 -20.339 -0.610 1.00 92.62 85 ILE A O 1
ATOM 671 N N . ALA A 1 86 ? 11.838 -20.613 -1.953 1.00 93.31 86 ALA A N 1
ATOM 672 C CA . ALA A 1 86 ? 11.451 -21.917 -1.415 1.00 93.31 86 ALA A CA 1
ATOM 673 C C . ALA A 1 86 ? 12.577 -22.965 -1.517 1.00 93.31 86 ALA A C 1
ATOM 675 O O . ALA A 1 86 ? 12.757 -23.787 -0.617 1.00 93.31 86 ALA A O 1
ATOM 676 N N . LYS A 1 87 ? 13.379 -22.920 -2.589 1.00 93.56 87 LYS A N 1
ATOM 677 C CA . LYS A 1 87 ? 14.551 -23.794 -2.793 1.00 93.56 87 LYS A CA 1
ATOM 678 C C . LYS A 1 87 ? 15.807 -23.319 -2.055 1.00 93.56 87 LYS A C 1
ATOM 680 O O . LYS A 1 87 ? 16.818 -24.019 -2.096 1.00 93.56 87 LYS A O 1
ATOM 685 N N . ARG A 1 88 ? 15.758 -22.155 -1.392 1.00 89.69 88 ARG A N 1
ATOM 686 C CA . ARG A 1 88 ? 16.917 -21.449 -0.818 1.00 89.69 88 ARG A CA 1
ATOM 687 C C . ARG A 1 88 ? 18.022 -21.194 -1.848 1.00 89.69 88 ARG A C 1
ATOM 689 O O . ARG A 1 88 ? 19.210 -21.211 -1.529 1.00 89.69 88 ARG A O 1
ATOM 696 N N . ASP A 1 89 ? 17.622 -20.990 -3.099 1.00 87.44 89 ASP A N 1
ATOM 697 C CA . ASP A 1 89 ? 18.524 -20.719 -4.212 1.00 87.44 89 ASP A CA 1
ATOM 698 C C . ASP A 1 89 ? 18.720 -19.208 -4.360 1.00 87.44 89 ASP A C 1
ATOM 700 O O . ASP A 1 89 ? 18.082 -18.545 -5.177 1.00 87.44 89 ASP A O 1
ATOM 704 N N . PHE A 1 90 ? 19.608 -18.673 -3.523 1.00 77.19 90 PHE A N 1
ATOM 705 C CA . PHE A 1 90 ? 19.929 -17.246 -3.475 1.00 77.19 90 PHE A CA 1
ATOM 706 C C . PHE A 1 90 ? 21.139 -16.881 -4.337 1.00 77.19 90 PHE A C 1
ATOM 708 O O . PHE A 1 90 ? 21.638 -15.766 -4.243 1.00 77.19 90 PHE A O 1
ATOM 715 N N . ALA A 1 91 ? 21.661 -17.798 -5.160 1.00 69.00 91 ALA A N 1
ATOM 716 C CA . ALA A 1 91 ? 22.912 -17.578 -5.890 1.00 69.00 91 ALA A CA 1
ATOM 717 C C . ALA A 1 91 ? 22.868 -16.325 -6.793 1.00 69.00 91 ALA A C 1
ATOM 719 O O . ALA A 1 91 ? 23.899 -15.690 -7.009 1.00 69.00 91 ALA A O 1
ATOM 720 N N . SER A 1 92 ? 21.678 -15.934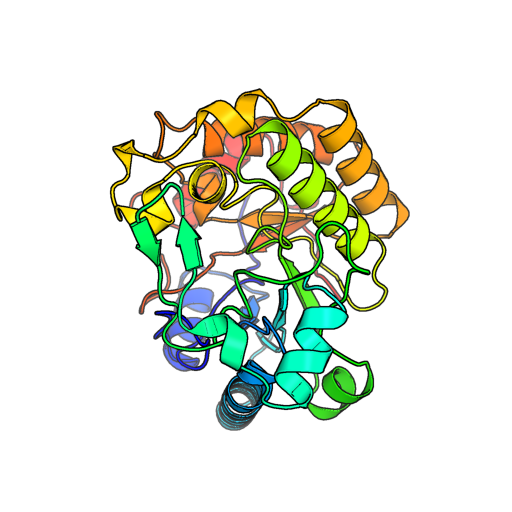 -7.264 1.00 60.84 92 SER A N 1
ATOM 721 C CA . SER A 1 92 ? 21.437 -14.711 -8.042 1.00 60.84 92 SER A CA 1
ATOM 722 C C . SER A 1 92 ? 21.345 -13.425 -7.211 1.00 60.84 92 SER A C 1
ATOM 724 O O . SER A 1 92 ? 21.397 -12.343 -7.786 1.00 60.84 92 SER A O 1
ATOM 726 N N . CYS A 1 93 ? 21.236 -13.503 -5.882 1.00 60.66 93 CYS A N 1
ATOM 727 C CA . CYS A 1 93 ? 21.139 -12.330 -5.007 1.00 60.66 93 CYS A CA 1
ATOM 728 C C . CYS A 1 93 ? 22.476 -11.575 -4.879 1.00 60.66 93 CYS A C 1
ATOM 730 O O . CYS A 1 93 ? 22.513 -10.407 -4.493 1.00 60.66 93 CYS A O 1
ATOM 732 N N . PHE A 1 94 ? 23.603 -12.216 -5.191 1.00 61.72 94 PHE A N 1
ATOM 733 C CA . PHE A 1 94 ? 24.879 -11.753 -4.649 1.00 61.72 94 PHE A CA 1
ATOM 734 C C . PHE A 1 94 ? 25.651 -10.757 -5.509 1.00 61.72 94 PHE A C 1
ATOM 736 O O . PHE A 1 94 ? 26.510 -10.067 -4.960 1.00 61.72 94 PHE A O 1
ATOM 743 N N . THR A 1 95 ? 25.397 -10.625 -6.814 1.00 61.97 95 THR A N 1
ATOM 744 C CA . THR A 1 95 ? 26.018 -9.540 -7.597 1.00 61.97 95 THR A CA 1
ATOM 745 C C . THR A 1 95 ? 25.332 -9.342 -8.945 1.00 61.97 95 THR A C 1
ATOM 747 O O . THR A 1 95 ? 25.287 -10.261 -9.759 1.00 61.97 95 THR A O 1
ATOM 750 N N . CYS A 1 96 ? 24.866 -8.129 -9.226 1.00 65.00 96 CYS A N 1
ATOM 751 C CA . CYS A 1 96 ? 24.533 -7.687 -10.579 1.00 65.00 96 CYS A CA 1
ATOM 752 C C . CYS A 1 96 ? 25.244 -6.369 -10.883 1.00 65.00 96 CYS A C 1
ATOM 754 O O . CYS A 1 96 ? 25.519 -5.589 -9.975 1.00 65.00 96 CYS A O 1
ATOM 756 N N . GLU A 1 97 ? 25.530 -6.086 -12.151 1.00 68.31 97 GLU A N 1
ATOM 757 C CA . GLU A 1 97 ? 25.950 -4.742 -12.544 1.00 68.31 97 GLU A CA 1
ATOM 758 C C . GLU A 1 97 ? 24.726 -3.900 -12.906 1.00 68.31 97 GLU A C 1
ATOM 760 O O . GLU A 1 97 ? 23.997 -4.228 -13.839 1.00 68.31 97 GLU A O 1
ATOM 765 N N . VAL A 1 98 ? 24.516 -2.793 -12.194 1.00 69.00 98 VAL A N 1
ATOM 766 C CA . VAL A 1 98 ? 23.500 -1.785 -12.525 1.00 69.00 98 VAL A CA 1
ATOM 767 C C . VAL A 1 98 ? 24.224 -0.607 -13.173 1.00 69.00 98 VAL A C 1
ATOM 769 O O . VAL A 1 98 ? 24.926 0.157 -12.502 1.00 69.00 98 VAL A O 1
ATOM 772 N N . ASN A 1 99 ? 24.094 -0.476 -14.498 1.00 67.88 99 ASN A N 1
ATOM 773 C CA . ASN A 1 99 ? 24.798 0.528 -15.312 1.00 67.88 99 ASN A CA 1
ATOM 774 C C . ASN A 1 99 ? 26.327 0.522 -15.107 1.00 67.88 99 ASN A C 1
ATOM 776 O O . ASN A 1 99 ? 26.955 1.570 -14.960 1.00 67.88 99 ASN A O 1
ATOM 780 N N . GLY A 1 100 ? 26.928 -0.671 -15.066 1.00 71.88 100 GLY A N 1
ATOM 781 C CA . GLY A 1 100 ? 28.378 -0.843 -14.919 1.00 71.88 100 GLY A CA 1
ATOM 782 C C . GLY A 1 100 ? 28.915 -0.620 -13.501 1.00 71.88 100 GLY A C 1
ATOM 783 O O . GLY A 1 100 ? 30.127 -0.508 -13.327 1.00 71.88 100 GLY A O 1
ATOM 784 N N . LYS A 1 101 ? 28.045 -0.545 -12.481 1.00 68.19 101 LYS A N 1
ATOM 785 C CA . LYS A 1 101 ? 28.456 -0.597 -11.070 1.00 68.19 101 LYS A CA 1
ATOM 786 C C . LYS A 1 101 ? 27.986 -1.897 -10.419 1.00 68.19 101 LYS A C 1
ATOM 788 O O . LYS A 1 101 ? 26.810 -2.231 -10.569 1.00 68.19 101 LYS A O 1
ATOM 793 N N . PRO A 1 102 ? 28.853 -2.605 -9.676 1.00 68.62 102 PRO A N 1
ATOM 794 C CA . PRO A 1 102 ? 28.438 -3.785 -8.936 1.00 68.62 102 PRO A CA 1
ATOM 795 C C . PRO A 1 102 ? 27.445 -3.385 -7.841 1.00 68.62 102 PRO A C 1
ATOM 797 O O . PRO A 1 102 ? 27.708 -2.494 -7.036 1.00 68.62 102 PRO A O 1
ATOM 800 N N . PHE A 1 103 ? 26.308 -4.064 -7.821 1.00 71.12 103 PHE A N 1
ATOM 801 C CA . PHE A 1 103 ? 25.281 -3.992 -6.799 1.00 71.12 103 PHE A CA 1
ATOM 802 C C . PHE A 1 103 ? 25.136 -5.381 -6.182 1.00 71.12 103 PHE A C 1
ATOM 804 O O . PHE A 1 103 ? 25.004 -6.381 -6.891 1.00 71.12 103 PHE A O 1
ATOM 811 N N . GLN A 1 104 ? 25.197 -5.446 -4.858 1.00 66.31 104 GLN A N 1
ATOM 812 C CA . GLN A 1 104 ? 25.092 -6.684 -4.100 1.00 66.31 104 GLN A CA 1
ATOM 813 C C . GLN A 1 104 ? 23.932 -6.546 -3.124 1.00 66.31 104 GLN A C 1
ATOM 815 O O . GLN A 1 104 ? 23.970 -5.692 -2.241 1.00 66.31 104 GLN A O 1
ATOM 820 N N . THR A 1 105 ? 22.930 -7.415 -3.254 1.00 63.62 105 THR A N 1
ATOM 821 C CA . THR A 1 105 ? 21.956 -7.597 -2.175 1.00 63.62 105 THR A CA 1
ATOM 822 C C . THR A 1 105 ? 22.563 -8.556 -1.163 1.00 63.62 105 THR A C 1
ATOM 824 O O . THR A 1 105 ? 23.112 -9.598 -1.528 1.00 63.62 105 THR A O 1
ATOM 827 N N . MET A 1 106 ? 22.560 -8.170 0.111 1.00 59.12 106 MET A N 1
ATOM 828 C CA . MET A 1 106 ? 23.164 -8.990 1.161 1.00 59.12 106 MET A CA 1
ATOM 829 C C . MET A 1 106 ? 22.257 -10.150 1.582 1.00 59.12 106 MET A C 1
ATOM 831 O O . MET A 1 106 ? 22.759 -11.201 1.981 1.00 59.12 106 MET A O 1
ATOM 835 N N . THR A 1 107 ? 20.939 -9.975 1.478 1.00 72.25 107 THR A N 1
ATOM 836 C CA . THR A 1 107 ? 19.921 -10.925 1.931 1.00 72.25 107 THR A CA 1
ATOM 837 C C . THR A 1 107 ? 18.686 -10.851 1.024 1.00 72.25 107 THR A C 1
ATOM 839 O O . THR A 1 107 ? 18.417 -9.794 0.456 1.00 72.25 107 THR A O 1
ATOM 842 N N . PRO A 1 108 ? 17.907 -11.939 0.888 1.00 82.75 108 PRO A N 1
ATOM 843 C CA . PRO A 1 108 ? 16.642 -11.935 0.152 1.00 82.75 108 PRO A CA 1
ATOM 844 C C . PRO A 1 108 ? 15.482 -11.371 0.998 1.00 82.75 108 PRO A C 1
ATOM 846 O O . PRO A 1 108 ? 14.342 -11.791 0.820 1.00 82.75 108 PRO A O 1
ATOM 849 N N . ILE A 1 109 ? 15.781 -10.480 1.955 1.00 87.56 109 ILE A N 1
ATOM 850 C CA . ILE A 1 109 ? 14.789 -9.908 2.876 1.00 87.56 109 ILE A CA 1
ATOM 851 C C . ILE A 1 109 ? 13.700 -9.179 2.083 1.00 87.56 109 ILE A C 1
ATOM 853 O O . ILE A 1 109 ? 12.527 -9.488 2.264 1.00 87.56 109 ILE A O 1
ATOM 857 N N . ASP A 1 110 ? 14.106 -8.343 1.126 1.00 86.25 110 ASP A N 1
ATOM 858 C CA . ASP A 1 110 ? 13.212 -7.619 0.208 1.00 86.25 110 ASP A CA 1
ATOM 859 C C . ASP A 1 110 ? 12.869 -8.445 -1.052 1.00 86.25 110 ASP A C 1
ATOM 861 O O . ASP A 1 110 ? 12.399 -7.922 -2.065 1.00 86.25 110 ASP A O 1
ATOM 865 N N . GLY A 1 111 ? 13.162 -9.750 -1.026 1.00 86.25 111 GLY A N 1
ATOM 866 C CA . GLY A 1 111 ? 13.083 -10.643 -2.176 1.00 86.25 111 GLY A CA 1
ATOM 867 C C . GLY A 1 111 ? 14.345 -10.673 -3.052 1.00 86.25 111 GLY A C 1
ATOM 868 O O . GLY A 1 111 ? 15.425 -10.199 -2.693 1.00 86.25 111 GLY A O 1
ATOM 869 N N . ILE A 1 112 ? 14.229 -11.297 -4.225 1.00 86.44 112 ILE A N 1
ATOM 870 C CA . ILE A 1 112 ? 15.281 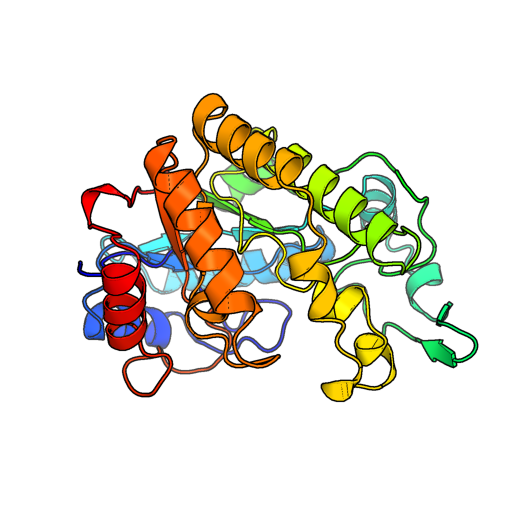-11.336 -5.246 1.00 86.44 112 ILE A CA 1
ATOM 871 C C . ILE A 1 112 ? 15.096 -10.126 -6.160 1.00 86.44 112 ILE A C 1
ATOM 873 O O . ILE A 1 112 ? 14.102 -10.023 -6.881 1.00 86.44 112 ILE A O 1
ATOM 877 N N . MET A 1 113 ? 16.080 -9.229 -6.163 1.00 82.38 113 MET A N 1
ATOM 878 C CA . MET A 1 113 ? 15.974 -7.937 -6.854 1.00 82.38 113 MET A CA 1
ATOM 879 C C . MET A 1 113 ? 16.354 -7.999 -8.340 1.00 82.38 113 MET A C 1
ATOM 881 O O . MET A 1 113 ? 15.850 -7.217 -9.139 1.00 82.38 113 MET A O 1
ATOM 885 N N . TYR A 1 114 ? 17.233 -8.931 -8.731 1.00 80.94 114 TYR A N 1
ATOM 886 C CA . TYR A 1 114 ? 17.782 -9.015 -10.090 1.00 80.94 114 TYR A CA 1
ATOM 887 C C . TYR A 1 114 ? 17.943 -10.461 -10.575 1.00 80.94 114 TYR A C 1
ATOM 889 O O . TYR A 1 114 ? 18.047 -11.398 -9.785 1.00 80.94 114 TYR A O 1
ATOM 897 N N . GLY A 1 115 ? 18.004 -10.632 -11.899 1.00 81.12 115 GLY A N 1
ATOM 898 C CA . GLY A 1 115 ? 18.308 -11.911 -12.554 1.00 81.12 115 GLY A CA 1
ATOM 899 C C . GLY A 1 115 ? 17.107 -12.825 -12.815 1.00 81.12 115 GLY A C 1
ATOM 900 O O . GLY A 1 115 ? 17.289 -13.897 -13.393 1.00 81.12 115 GLY A O 1
ATOM 901 N N . GLY A 1 116 ? 15.901 -12.418 -12.415 1.00 86.69 116 GLY A N 1
ATOM 902 C CA . GLY A 1 116 ? 14.666 -13.112 -12.767 1.00 86.69 116 GLY A CA 1
ATOM 903 C C . GLY A 1 116 ? 14.170 -12.786 -14.181 1.00 86.69 116 GLY A C 1
ATOM 904 O O . GLY A 1 116 ? 14.685 -11.877 -14.838 1.00 86.69 116 GLY A O 1
ATOM 905 N N . PRO A 1 117 ? 13.189 -13.548 -14.690 1.00 89.81 117 PRO A N 1
ATOM 906 C CA . PRO A 1 117 ? 12.588 -13.291 -15.990 1.00 89.81 117 PRO A CA 1
ATOM 907 C C . PRO A 1 117 ? 11.685 -12.053 -15.934 1.00 89.81 117 PRO A C 1
ATOM 909 O O . PRO A 1 117 ? 10.759 -11.993 -15.125 1.00 89.81 117 PRO A O 1
ATOM 912 N N . ALA A 1 118 ? 11.909 -11.099 -16.840 1.00 88.44 118 ALA A N 1
ATOM 913 C CA . ALA A 1 118 ? 10.960 -10.014 -17.077 1.00 88.44 118 ALA A CA 1
ATOM 914 C C . ALA A 1 118 ? 9.593 -10.588 -17.493 1.00 88.44 118 ALA A C 1
ATOM 916 O O . ALA A 1 118 ? 9.537 -11.559 -18.255 1.00 88.44 118 ALA A O 1
ATOM 917 N N . ASN A 1 119 ? 8.502 -9.973 -17.030 1.00 88.31 119 ASN A N 1
ATOM 918 C CA . ASN A 1 119 ? 7.123 -10.396 -17.321 1.00 88.31 119 ASN A CA 1
ATOM 919 C C . ASN A 1 119 ? 6.800 -11.842 -16.887 1.00 88.31 119 ASN A C 1
ATOM 921 O O . ASN A 1 119 ? 5.964 -12.510 -17.500 1.00 88.31 119 ASN A O 1
ATOM 925 N N . GLY A 1 120 ? 7.485 -12.355 -15.860 1.00 93.25 120 GLY A N 1
ATOM 926 C CA . GLY A 1 120 ? 7.129 -13.635 -15.251 1.00 93.25 120 GLY A CA 1
ATOM 927 C C . GLY A 1 120 ? 5.717 -13.607 -14.641 1.00 93.25 120 GLY A C 1
ATOM 928 O O . GLY A 1 120 ? 5.211 -12.528 -14.329 1.00 93.25 120 GLY A O 1
ATOM 929 N N . PRO A 1 121 ? 5.072 -14.773 -14.440 1.00 97.44 121 PRO A N 1
ATOM 930 C CA . PRO A 1 121 ? 3.790 -14.838 -13.745 1.00 97.44 121 PRO A CA 1
ATOM 931 C C . PRO A 1 121 ? 3.882 -14.172 -12.370 1.00 97.44 121 PRO A C 1
ATOM 933 O O . PRO A 1 121 ? 4.779 -14.501 -11.590 1.00 97.44 121 PRO A O 1
ATOM 936 N N . LEU A 1 122 ? 2.972 -13.240 -12.094 1.00 98.12 122 LEU A N 1
ATOM 937 C CA . LEU A 1 122 ? 2.901 -12.526 -10.822 1.00 98.12 122 LEU A CA 1
ATOM 938 C C . LEU A 1 122 ? 2.295 -13.411 -9.728 1.00 98.12 122 LEU A C 1
ATOM 940 O O . LEU A 1 122 ? 1.478 -14.291 -10.007 1.00 98.12 122 LEU A O 1
ATOM 944 N N . MET A 1 123 ? 2.722 -13.188 -8.488 1.00 97.88 123 MET A N 1
ATOM 945 C CA . MET A 1 123 ? 2.325 -13.974 -7.324 1.00 97.88 123 MET A CA 1
ATOM 946 C C . MET A 1 123 ? 2.419 -13.132 -6.045 1.00 97.88 123 MET A C 1
ATOM 948 O O . MET A 1 123 ? 3.288 -12.273 -5.937 1.00 97.88 123 MET A O 1
ATOM 952 N N . ILE A 1 124 ? 1.573 -13.418 -5.053 1.00 98.50 124 ILE A N 1
ATOM 953 C CA . ILE A 1 124 ? 1.882 -13.118 -3.647 1.00 98.50 124 ILE A CA 1
ATOM 954 C C . ILE A 1 124 ? 2.237 -14.434 -2.951 1.00 98.50 124 ILE A C 1
ATOM 956 O O . ILE A 1 124 ? 1.572 -15.446 -3.175 1.00 98.50 124 ILE A O 1
ATOM 960 N N . ASP A 1 125 ? 3.272 -14.453 -2.111 1.00 97.75 125 ASP A N 1
ATOM 961 C CA . ASP A 1 125 ? 3.718 -15.681 -1.426 1.00 97.75 125 ASP A CA 1
ATOM 962 C C . ASP A 1 125 ? 2.927 -15.947 -0.128 1.00 97.75 125 ASP A C 1
ATOM 964 O O . ASP A 1 125 ? 3.478 -16.254 0.931 1.00 97.75 125 ASP A O 1
ATOM 968 N N . LEU A 1 126 ? 1.604 -15.788 -0.219 1.00 98.44 126 LEU A N 1
ATOM 969 C CA . LEU A 1 126 ? 0.635 -15.971 0.856 1.00 98.44 126 LEU A CA 1
ATOM 970 C C . LEU A 1 126 ? -0.440 -16.957 0.406 1.00 98.44 126 LEU A C 1
ATOM 972 O O . LEU A 1 126 ? -0.997 -16.832 -0.683 1.00 98.44 126 LEU A O 1
ATOM 976 N N . THR A 1 127 ? -0.781 -17.908 1.271 1.00 98.44 127 THR A N 1
ATOM 977 C CA . THR A 1 127 ? -1.874 -18.855 1.022 1.00 98.44 127 THR A CA 1
ATOM 978 C C . THR A 1 127 ? -3.032 -18.646 1.990 1.00 98.44 127 THR A C 1
ATOM 980 O O . THR A 1 127 ? -2.873 -18.065 3.065 1.00 98.44 127 THR A O 1
ATOM 983 N N . LYS A 1 128 ? -4.207 -19.188 1.652 1.00 98.44 128 LYS A N 1
ATOM 984 C CA . LYS A 1 128 ? -5.346 -19.204 2.578 1.00 98.44 128 LYS A CA 1
ATOM 985 C C . LYS A 1 128 ? -5.042 -19.985 3.864 1.00 98.44 128 LYS A C 1
ATOM 987 O O . LYS A 1 128 ? -5.463 -19.569 4.935 1.00 98.44 128 LYS A O 1
ATOM 992 N N . GLU A 1 129 ? -4.254 -21.059 3.769 1.00 98.56 129 GLU A N 1
ATOM 993 C CA . GLU A 1 129 ? -3.786 -21.818 4.936 1.00 98.56 129 GLU A CA 1
ATOM 994 C C . GLU A 1 129 ? -2.915 -20.957 5.859 1.00 98.56 129 GLU A C 1
ATOM 996 O O . GLU A 1 129 ? -3.067 -21.021 7.077 1.00 98.56 129 GLU A O 1
ATOM 1001 N N . ASP A 1 130 ? -2.047 -20.108 5.299 1.00 98.50 130 ASP A N 1
ATOM 1002 C CA . ASP A 1 130 ? -1.258 -19.157 6.089 1.00 98.50 130 ASP A CA 1
ATOM 1003 C C . ASP A 1 130 ? -2.160 -18.138 6.803 1.00 98.50 130 ASP A C 1
ATOM 1005 O O . ASP A 1 130 ? -1.969 -17.897 7.996 1.00 98.50 130 ASP A O 1
ATOM 1009 N N . MET A 1 131 ? -3.178 -17.603 6.113 1.00 98.62 131 MET A 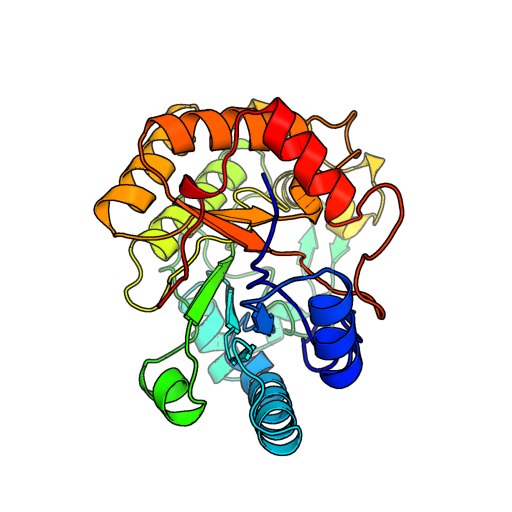N 1
ATOM 1010 C CA . MET A 1 131 ? -4.158 -16.693 6.722 1.00 98.62 131 MET A CA 1
ATOM 1011 C C . MET A 1 131 ? -4.912 -17.341 7.879 1.00 98.62 131 MET A C 1
ATOM 1013 O O . MET A 1 131 ? -5.005 -16.752 8.954 1.00 98.62 131 MET A O 1
ATOM 1017 N N . ASP A 1 132 ? -5.420 -18.556 7.681 1.00 98.56 132 ASP A N 1
ATOM 1018 C CA . ASP A 1 132 ? -6.196 -19.266 8.696 1.00 98.56 132 ASP A CA 1
ATOM 1019 C C . ASP A 1 132 ? -5.314 -19.654 9.896 1.00 98.56 132 ASP A C 1
ATOM 1021 O O . ASP A 1 132 ? -5.726 -19.527 11.050 1.00 98.56 132 ASP A O 1
ATOM 1025 N N . ARG A 1 133 ? -4.069 -20.077 9.638 1.00 98.38 133 ARG A N 1
ATOM 1026 C CA . ARG A 1 133 ? -3.087 -20.449 10.666 1.00 98.38 133 ARG A CA 1
ATOM 1027 C C . ARG A 1 133 ? -2.659 -19.264 11.525 1.00 98.38 133 ARG A C 1
ATOM 1029 O O . ARG A 1 133 ? -2.547 -19.409 12.742 1.00 98.38 133 ARG A O 1
ATOM 1036 N N . LEU A 1 134 ? -2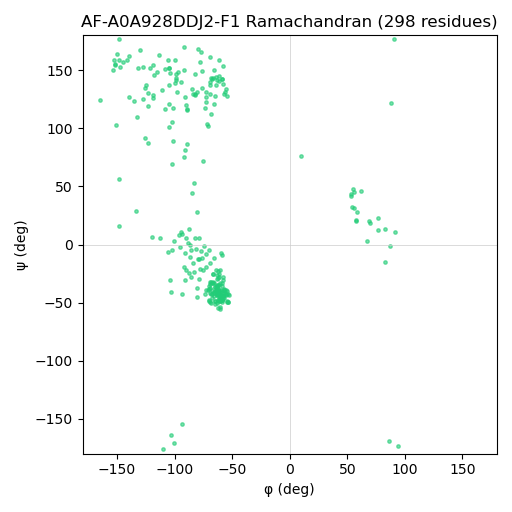.384 -18.117 10.906 1.00 98.44 134 LEU A N 1
ATOM 1037 C CA . LEU A 1 134 ? -1.943 -16.912 11.611 1.00 98.44 134 LEU A CA 1
ATOM 1038 C C . LEU A 1 134 ? -3.111 -16.058 12.109 1.00 98.44 134 LEU A C 1
ATOM 1040 O O . LEU A 1 134 ? -2.895 -15.169 12.923 1.00 98.44 134 LEU A O 1
ATOM 1044 N N . GLY A 1 135 ? -4.345 -16.338 11.685 1.00 98.31 135 GLY A N 1
ATOM 1045 C CA . GLY A 1 135 ? -5.502 -15.504 11.994 1.00 98.31 135 GLY A CA 1
ATOM 1046 C C . GLY A 1 135 ? -5.351 -14.094 11.425 1.00 98.31 135 GLY A C 1
ATOM 1047 O O . GLY A 1 135 ? -5.560 -13.132 12.158 1.00 98.31 135 GLY A O 1
ATOM 1048 N N . ILE A 1 136 ? -4.934 -14.001 10.157 1.00 98.69 136 ILE A N 1
ATOM 1049 C CA . ILE A 1 136 ? -4.811 -12.742 9.411 1.00 98.69 136 ILE A CA 1
ATOM 1050 C C . ILE A 1 136 ? -6.214 -12.243 9.058 1.00 98.69 136 ILE A C 1
ATOM 1052 O O . ILE A 1 136 ? -6.983 -12.948 8.401 1.00 98.69 136 ILE A O 1
ATOM 1056 N N . GLU A 1 137 ? -6.528 -11.025 9.486 1.00 98.62 137 GLU A N 1
ATOM 1057 C CA . GLU A 1 137 ? -7.844 -10.398 9.334 1.00 98.62 137 GLU A CA 1
ATOM 1058 C C . GLU A 1 137 ? -7.961 -9.584 8.041 1.00 98.62 137 GLU A C 1
ATOM 1060 O O . GLU A 1 137 ? -9.042 -9.511 7.460 1.00 98.62 137 GLU A O 1
ATOM 1065 N N . TYR A 1 138 ? -6.856 -9.005 7.563 1.00 98.88 138 TYR A N 1
ATOM 1066 C CA . TYR A 1 138 ? -6.799 -8.263 6.305 1.00 98.88 138 TYR A CA 1
ATOM 1067 C C . TYR A 1 138 ? -5.401 -8.302 5.679 1.00 98.88 138 TYR A C 1
ATOM 1069 O O . TYR A 1 138 ? -4.399 -8.540 6.356 1.00 98.88 138 TYR A O 1
ATOM 1077 N N . VAL A 1 139 ? -5.339 -8.047 4.373 1.00 98.88 139 VAL A N 1
ATOM 1078 C CA . VAL A 1 139 ? -4.107 -8.029 3.584 1.00 98.88 139 VAL A CA 1
ATOM 1079 C C . VAL A 1 139 ? -4.004 -6.724 2.802 1.00 98.88 139 VAL A C 1
ATOM 1081 O O . VAL A 1 139 ? -4.889 -6.378 2.011 1.00 98.88 139 VAL A O 1
ATOM 1084 N N . ILE A 1 140 ? -2.887 -6.031 2.993 1.00 98.88 140 ILE A N 1
ATOM 1085 C CA . ILE A 1 140 ? -2.452 -4.912 2.160 1.00 98.88 140 ILE A CA 1
ATOM 1086 C C . ILE A 1 140 ? -1.565 -5.476 1.050 1.00 98.88 140 ILE A C 1
ATOM 1088 O O . ILE A 1 140 ? -0.636 -6.224 1.322 1.00 98.88 140 ILE A O 1
ATOM 1092 N N . GLY A 1 141 ? -1.864 -5.168 -0.208 1.00 98.69 141 GLY A N 1
ATOM 1093 C CA . GLY A 1 141 ? -1.035 -5.523 -1.355 1.00 98.69 141 GLY A CA 1
ATOM 1094 C C . GLY A 1 141 ? -0.226 -4.323 -1.829 1.00 98.69 141 GLY A C 1
ATOM 1095 O O . GLY A 1 141 ? -0.816 -3.346 -2.292 1.00 98.69 141 GLY A O 1
ATOM 1096 N N . GLY A 1 142 ? 1.101 -4.416 -1.763 1.00 97.69 142 GLY A N 1
ATOM 1097 C CA . GLY A 1 142 ? 2.027 -3.355 -2.148 1.00 97.69 142 GLY A CA 1
ATOM 1098 C C . GLY A 1 142 ? 2.915 -3.710 -3.344 1.00 97.69 142 GLY A C 1
ATOM 1099 O O . GLY A 1 142 ? 3.302 -4.864 -3.565 1.00 97.69 142 GLY A O 1
ATOM 1100 N N . VAL A 1 143 ? 3.257 -2.682 -4.125 1.00 97.19 143 VAL A N 1
ATOM 1101 C CA . VAL A 1 143 ? 4.262 -2.750 -5.195 1.00 97.19 143 VAL A CA 1
ATOM 1102 C C . VAL A 1 143 ? 5.565 -2.138 -4.681 1.00 97.19 143 VAL A C 1
ATOM 1104 O O . VAL A 1 143 ? 5.805 -0.941 -4.823 1.00 97.19 143 VAL A O 1
ATOM 1107 N N . HIS A 1 144 ? 6.410 -2.964 -4.065 1.00 94.56 144 HIS A N 1
ATOM 1108 C CA . HIS A 1 144 ? 7.640 -2.494 -3.410 1.00 94.56 144 HIS A CA 1
ATOM 1109 C C . HIS A 1 144 ? 8.844 -2.406 -4.345 1.00 94.56 144 HIS A C 1
ATOM 1111 O O . HIS A 1 144 ? 9.775 -1.644 -4.080 1.00 94.56 144 HIS A O 1
ATOM 1117 N N . LYS A 1 145 ? 8.841 -3.180 -5.436 1.00 91.94 145 LYS A N 1
ATOM 1118 C CA . LYS A 1 145 ? 9.949 -3.256 -6.391 1.00 91.94 145 LYS A CA 1
ATOM 1119 C C . LYS A 1 145 ? 9.478 -3.619 -7.800 1.00 91.94 145 LYS A C 1
ATOM 1121 O O . LYS A 1 145 ? 8.448 -4.276 -7.949 1.00 91.94 145 LYS A O 1
ATOM 1126 N N . PRO A 1 146 ? 10.245 -3.248 -8.839 1.00 91.50 146 PRO A N 1
ATOM 1127 C CA . PRO A 1 146 ? 10.014 -3.737 -10.186 1.00 91.50 146 PRO A CA 1
ATOM 1128 C C . PRO A 1 146 ? 10.306 -5.241 -10.299 1.00 91.50 146 PRO A C 1
ATOM 1130 O O . PRO A 1 146 ? 11.294 -5.733 -9.745 1.00 91.50 146 PRO A O 1
ATOM 1133 N N . ASN A 1 147 ? 9.514 -5.968 -11.087 1.00 92.25 147 ASN A N 1
ATOM 1134 C CA . ASN A 1 147 ? 9.700 -7.405 -11.310 1.00 92.25 147 ASN A CA 1
ATOM 1135 C C . ASN A 1 147 ? 10.575 -7.687 -12.541 1.00 92.25 147 ASN A C 1
ATOM 1137 O O . ASN A 1 147 ? 10.114 -8.095 -13.608 1.00 92.25 147 ASN A O 1
ATOM 1141 N N . TYR A 1 148 ? 11.884 -7.473 -12.364 1.00 89.44 148 TYR A N 1
ATOM 1142 C CA . TYR A 1 148 ? 12.946 -7.760 -13.347 1.00 89.44 148 TYR A CA 1
ATOM 1143 C C . TYR A 1 148 ? 12.785 -7.057 -14.702 1.00 89.44 148 TYR A C 1
ATOM 1145 O O . TYR A 1 148 ? 13.350 -7.495 -15.706 1.00 89.44 148 TYR A O 1
ATOM 1153 N N . THR A 1 149 ? 12.021 -5.968 -14.735 1.00 88.88 149 THR A N 1
ATOM 1154 C CA . THR A 1 149 ? 11.866 -5.127 -15.920 1.00 88.88 149 THR A CA 1
ATOM 1155 C C . THR A 1 149 ? 13.079 -4.216 -16.126 1.00 88.88 149 THR A C 1
ATOM 1157 O O . THR A 1 149 ? 13.917 -4.028 -15.239 1.00 88.88 149 THR A O 1
ATOM 1160 N N . GLU A 1 150 ? 13.177 -3.629 -17.314 1.00 87.19 150 GLU A N 1
ATOM 1161 C CA . GLU A 1 150 ? 14.178 -2.608 -17.599 1.00 87.19 150 GLU A CA 1
ATOM 1162 C C . GLU A 1 150 ? 13.943 -1.372 -16.715 1.00 87.19 150 GLU A C 1
ATOM 1164 O O . GLU A 1 150 ? 12.803 -0.958 -16.489 1.00 87.19 150 GLU A O 1
ATOM 1169 N N . GLN A 1 151 ? 15.019 -0.745 -16.236 1.00 86.75 151 GLN A N 1
ATOM 1170 C CA . GLN A 1 151 ? 14.945 0.447 -15.386 1.00 86.75 151 GLN A CA 1
ATOM 1171 C C . GLN A 1 151 ? 14.772 1.736 -16.205 1.00 86.75 151 GLN A C 1
ATOM 1173 O O . GLN A 1 151 ? 15.535 2.692 -16.074 1.00 86.75 151 GLN A O 1
ATOM 1178 N N . THR A 1 152 ? 13.768 1.761 -17.082 1.00 89.81 152 THR A N 1
ATOM 1179 C CA . THR A 1 152 ? 13.318 2.986 -17.753 1.00 89.81 152 THR A CA 1
ATOM 1180 C C . THR A 1 152 ? 11.964 3.408 -17.206 1.00 89.81 152 THR A C 1
ATOM 1182 O O . THR A 1 152 ? 11.170 2.570 -16.791 1.00 89.81 152 THR A O 1
ATOM 1185 N N . ILE A 1 153 ? 11.669 4.710 -17.227 1.00 93.06 153 ILE A N 1
ATOM 1186 C CA . ILE A 1 153 ? 10.382 5.216 -16.725 1.00 93.06 153 ILE A CA 1
ATOM 1187 C C . ILE A 1 153 ? 9.181 4.504 -17.381 1.00 93.06 153 ILE A C 1
ATOM 1189 O O . ILE A 1 153 ? 8.322 4.050 -16.633 1.00 93.06 153 ILE A O 1
ATOM 1193 N N . PRO A 1 154 ? 9.089 4.359 -18.722 1.00 95.06 154 PRO A N 1
ATOM 1194 C CA . PRO A 1 154 ? 7.938 3.692 -19.334 1.00 95.06 154 PRO A CA 1
ATOM 1195 C C . PRO A 1 154 ? 7.780 2.239 -18.875 1.00 95.06 154 PRO A C 1
ATOM 1197 O O . PRO A 1 154 ? 6.708 1.851 -18.426 1.00 95.06 154 PRO A O 1
ATOM 1200 N N . THR A 1 155 ? 8.864 1.459 -18.905 1.00 93.88 155 THR A N 1
ATOM 1201 C CA . THR A 1 155 ? 8.826 0.037 -18.533 1.00 93.88 155 THR A CA 1
ATOM 1202 C C . THR A 1 155 ? 8.534 -0.173 -17.051 1.00 93.88 155 THR A C 1
ATOM 1204 O O . THR A 1 155 ? 7.892 -1.156 -16.695 1.00 93.88 155 THR A O 1
ATOM 1207 N N . MET A 1 156 ? 8.970 0.745 -16.185 1.00 93.88 156 MET A N 1
ATOM 1208 C CA . MET A 1 156 ? 8.638 0.710 -14.763 1.00 93.88 156 MET A CA 1
ATOM 1209 C C . MET A 1 156 ? 7.196 1.098 -14.477 1.00 93.88 156 MET A C 1
ATOM 1211 O O . MET A 1 156 ? 6.576 0.476 -13.622 1.00 93.88 156 MET A O 1
ATOM 1215 N N . ILE A 1 157 ? 6.654 2.094 -15.179 1.00 96.69 157 ILE A N 1
ATOM 1216 C CA . ILE A 1 157 ? 5.238 2.452 -15.057 1.00 96.69 157 ILE A CA 1
ATOM 1217 C C . ILE A 1 157 ? 4.366 1.261 -15.468 1.00 96.69 157 ILE A C 1
ATOM 1219 O O . ILE A 1 157 ? 3.451 0.907 -14.731 1.00 96.69 157 ILE A O 1
ATOM 1223 N N . ASP A 1 158 ? 4.676 0.611 -16.592 1.00 97.06 158 ASP A N 1
ATOM 1224 C CA . ASP A 1 158 ? 3.938 -0.571 -17.052 1.00 97.06 158 ASP A CA 1
ATOM 1225 C C . ASP A 1 158 ? 4.027 -1.727 -16.049 1.00 97.06 158 ASP A C 1
ATOM 1227 O O . ASP A 1 158 ? 3.026 -2.373 -15.743 1.00 97.06 158 ASP A O 1
ATOM 1231 N N . ASP A 1 159 ? 5.212 -1.978 -15.492 1.00 96.44 159 ASP A N 1
ATOM 1232 C CA . ASP A 1 159 ? 5.407 -3.027 -14.493 1.00 96.44 159 ASP A CA 1
ATOM 1233 C C . ASP A 1 159 ? 4.634 -2.735 -13.197 1.00 96.44 159 ASP A C 1
ATOM 1235 O O . ASP A 1 159 ? 3.860 -3.576 -12.742 1.00 96.44 159 ASP A O 1
ATOM 1239 N N . TYR A 1 160 ? 4.742 -1.516 -12.656 1.00 97.50 160 TYR A N 1
ATOM 1240 C CA . TYR A 1 160 ? 3.984 -1.082 -11.479 1.00 97.50 160 TYR A CA 1
ATOM 1241 C C . TYR A 1 160 ? 2.473 -1.181 -11.698 1.00 97.50 160 TYR A C 1
ATOM 1243 O O . TYR A 1 160 ? 1.737 -1.632 -10.814 1.00 97.50 160 TYR A O 1
ATOM 1251 N N . PHE A 1 161 ? 2.006 -0.794 -12.885 1.00 98.12 161 PHE A N 1
ATOM 1252 C CA . PHE A 1 161 ? 0.605 -0.897 -13.261 1.00 98.12 161 PHE A CA 1
ATOM 1253 C C . PHE A 1 161 ? 0.126 -2.351 -13.275 1.00 98.12 161 PHE A C 1
ATOM 1255 O O . PHE A 1 161 ? -0.892 -2.671 -12.661 1.00 98.12 161 PHE A O 1
ATOM 1262 N N . ASN A 1 162 ? 0.880 -3.242 -13.924 1.00 98.12 162 ASN A N 1
ATOM 1263 C CA . ASN A 1 162 ? 0.541 -4.660 -14.033 1.00 98.12 162 ASN A CA 1
ATOM 1264 C C . ASN A 1 162 ? 0.511 -5.343 -12.661 1.00 98.12 162 ASN A C 1
ATOM 1266 O O . ASN A 1 162 ? -0.416 -6.101 -12.371 1.00 98.12 162 ASN A O 1
ATOM 1270 N N . GLN A 1 163 ? 1.481 -5.033 -11.796 1.00 98.38 163 GLN A N 1
ATOM 1271 C CA . GLN A 1 163 ? 1.494 -5.499 -10.410 1.00 98.38 163 GLN A CA 1
ATOM 1272 C C . GLN A 1 163 ? 0.278 -4.991 -9.622 1.00 98.38 163 GLN A C 1
ATOM 1274 O O . GLN A 1 163 ? -0.407 -5.779 -8.971 1.00 98.38 163 GLN A O 1
ATOM 1279 N N . SER A 1 164 ? -0.056 -3.702 -9.734 1.00 98.69 164 SER A N 1
ATOM 1280 C CA . SER A 1 164 ? -1.240 -3.127 -9.076 1.00 98.69 164 SER A CA 1
ATOM 1281 C C . SER A 1 164 ? -2.535 -3.795 -9.551 1.00 98.69 164 SER A C 1
ATOM 1283 O O . SER A 1 164 ? -3.385 -4.158 -8.738 1.00 98.69 164 SER A O 1
ATOM 1285 N N . CYS A 1 165 ? -2.675 -4.024 -10.861 1.00 98.75 165 CYS A N 1
ATOM 1286 C CA . CYS A 1 165 ? -3.829 -4.718 -11.427 1.00 98.75 165 CYS A CA 1
ATOM 1287 C C . CYS A 1 165 ? -3.930 -6.158 -10.919 1.00 98.75 165 CYS A C 1
ATOM 1289 O O . CYS A 1 165 ? -5.022 -6.613 -10.577 1.00 98.75 165 CYS A O 1
ATOM 1291 N N . PHE A 1 166 ? -2.809 -6.879 -10.846 1.00 98.81 166 PHE A N 1
ATOM 1292 C CA . PHE A 1 166 ? -2.770 -8.224 -10.279 1.00 98.81 166 PHE A CA 1
ATOM 1293 C C . PHE A 1 166 ? -3.251 -8.231 -8.824 1.00 98.81 166 PHE A C 1
ATOM 1295 O O . PHE A 1 166 ? -4.146 -9.005 -8.490 1.00 98.81 166 PHE A O 1
ATOM 1302 N N . LEU A 1 167 ? -2.730 -7.329 -7.987 1.00 98.81 167 LEU A N 1
ATOM 1303 C CA . LEU A 1 167 ? -3.118 -7.213 -6.579 1.00 98.81 167 LEU A CA 1
ATOM 1304 C C . LEU A 1 167 ? -4.614 -6.914 -6.418 1.00 98.81 167 LEU A C 1
ATOM 1306 O O . LEU A 1 167 ? -5.286 -7.567 -5.623 1.00 98.81 167 LEU A O 1
ATOM 1310 N N . LEU A 1 168 ? -5.166 -5.996 -7.216 1.00 98.88 168 LEU A N 1
ATOM 1311 C CA . LEU A 1 168 ? -6.593 -5.659 -7.171 1.00 98.88 168 LEU A CA 1
ATOM 1312 C C . LEU A 1 168 ? -7.511 -6.801 -7.624 1.00 98.88 168 LEU A C 1
ATOM 1314 O O . LEU A 1 168 ? -8.671 -6.849 -7.214 1.00 98.88 168 LEU A O 1
ATOM 1318 N N . ASN A 1 169 ? -7.017 -7.717 -8.457 1.00 98.81 169 ASN A N 1
ATOM 1319 C CA . ASN A 1 169 ? -7.746 -8.917 -8.878 1.00 98.81 169 ASN A CA 1
ATOM 1320 C C . ASN A 1 169 ? -7.493 -10.127 -7.964 1.00 98.81 169 ASN A C 1
ATOM 1322 O O . ASN A 1 169 ? -8.154 -11.155 -8.114 1.00 98.81 169 ASN A O 1
ATOM 1326 N N . HIS A 1 170 ? -6.558 -10.032 -7.016 1.00 98.75 170 HIS A N 1
ATOM 1327 C CA . HIS A 1 170 ? -6.213 -11.141 -6.139 1.00 98.75 170 HIS A CA 1
ATOM 1328 C C . HIS A 1 170 ? -7.278 -11.347 -5.049 1.00 98.75 170 HIS A C 1
ATOM 1330 O O . HIS A 1 170 ? -7.734 -10.401 -4.398 1.00 98.75 170 HIS A O 1
ATOM 1336 N N . GLU A 1 171 ? -7.673 -12.600 -4.810 1.00 98.38 171 GLU A N 1
ATOM 1337 C CA . GLU A 1 171 ? -8.773 -12.922 -3.887 1.00 98.38 171 GLU A CA 1
ATOM 1338 C C . GLU A 1 171 ? -8.443 -12.598 -2.423 1.00 98.38 171 GLU A C 1
ATOM 1340 O O . GLU A 1 171 ? -9.321 -12.175 -1.678 1.00 98.38 171 GLU A O 1
ATOM 1345 N N . LEU A 1 172 ? -7.173 -12.747 -2.031 1.00 98.62 172 LEU A N 1
ATOM 1346 C CA . LEU A 1 172 ? -6.728 -12.544 -0.648 1.00 98.62 172 LEU A CA 1
ATOM 1347 C C . LEU A 1 172 ? -6.435 -11.080 -0.291 1.00 98.62 172 LEU A C 1
ATOM 1349 O O . LEU A 1 172 ? -6.313 -10.785 0.886 1.00 98.62 172 LEU A O 1
ATOM 1353 N N . VAL A 1 173 ? -6.284 -10.179 -1.270 1.00 98.81 173 VAL A N 1
ATOM 1354 C CA . VAL A 1 173 ? -5.902 -8.773 -1.025 1.00 98.81 173 VAL A CA 1
ATOM 1355 C C . VAL A 1 173 ? -7.143 -7.942 -0.707 1.00 98.81 173 VAL A C 1
ATOM 1357 O O . VAL A 1 173 ? -8.131 -8.031 -1.430 1.00 98.81 173 VAL A O 1
ATOM 1360 N N . ASN A 1 174 ? -7.102 -7.103 0.326 1.00 98.88 174 ASN A N 1
ATOM 1361 C CA . ASN A 1 174 ? -8.203 -6.202 0.693 1.00 98.88 174 ASN A CA 1
ATOM 1362 C C . ASN A 1 174 ? -7.923 -4.756 0.261 1.00 98.88 174 ASN A C 1
ATOM 1364 O O . ASN A 1 174 ? -8.821 -4.060 -0.219 1.00 98.88 174 ASN A O 1
ATOM 1368 N N . ILE A 1 175 ? -6.674 -4.316 0.431 1.00 98.88 175 ILE A N 1
ATOM 1369 C CA . ILE A 1 175 ? -6.238 -2.925 0.270 1.00 98.88 175 ILE A CA 1
ATOM 1370 C C . ILE A 1 175 ? -5.091 -2.870 -0.746 1.00 98.88 175 ILE A C 1
ATOM 1372 O O . ILE A 1 175 ? -4.177 -3.687 -0.674 1.00 98.88 175 ILE A O 1
ATOM 1376 N N . LEU A 1 176 ? -5.100 -1.898 -1.659 1.00 98.81 176 LEU A N 1
ATOM 1377 C CA . LEU A 1 176 ? -3.931 -1.540 -2.469 1.00 98.81 176 LEU A CA 1
ATOM 1378 C C . LEU A 1 176 ? -3.099 -0.477 -1.734 1.00 98.81 176 LEU A C 1
ATOM 1380 O O . LEU A 1 176 ? -3.585 0.642 -1.537 1.00 98.81 176 LEU A O 1
ATOM 1384 N N . ALA A 1 177 ? -1.867 -0.823 -1.354 1.00 97.94 177 ALA A N 1
ATOM 1385 C CA . ALA A 1 177 ? -0.933 0.065 -0.658 1.00 97.94 177 ALA A CA 1
ATOM 1386 C C . ALA A 1 177 ? -0.488 1.219 -1.556 1.00 97.94 177 ALA A C 1
ATOM 1388 O O . ALA A 1 177 ? -0.277 1.008 -2.754 1.00 97.94 177 ALA A O 1
ATOM 1389 N N . HIS A 1 178 ? -0.316 2.407 -0.962 1.00 95.12 178 HIS A N 1
ATOM 1390 C CA . HIS A 1 178 ? 0.345 3.598 -1.519 1.00 95.12 178 HIS A CA 1
ATOM 1391 C C . HIS A 1 178 ? 0.688 3.521 -3.028 1.00 95.12 178 HIS A C 1
ATOM 1393 O O . HIS A 1 178 ? 1.851 3.310 -3.394 1.00 95.12 178 HIS A O 1
ATOM 1399 N N . PRO A 1 179 ? -0.305 3.677 -3.932 1.00 92.69 179 PRO A N 1
ATOM 1400 C CA . PRO A 1 179 ? -0.102 3.437 -5.357 1.00 92.69 179 PRO A CA 1
ATOM 1401 C C . PRO A 1 179 ? 1.055 4.268 -5.913 1.00 92.69 179 PRO A C 1
ATOM 1403 O O . PRO A 1 179 ? 1.132 5.473 -5.666 1.00 92.69 179 PRO A O 1
ATOM 1406 N N . TRP A 1 180 ? 1.925 3.619 -6.691 1.00 95.19 180 TRP A N 1
ATOM 1407 C CA . TRP A 1 180 ? 3.115 4.208 -7.325 1.00 95.19 180 TRP A CA 1
ATOM 1408 C C . TRP A 1 180 ? 4.238 4.649 -6.380 1.00 95.19 180 TRP A C 1
ATOM 1410 O O . TRP A 1 180 ? 5.242 5.186 -6.862 1.00 95.19 180 TRP A O 1
ATOM 1420 N N . GLU A 1 181 ? 4.126 4.427 -5.066 1.00 91.19 181 GLU A N 1
ATOM 1421 C CA . GLU A 1 181 ? 5.229 4.750 -4.160 1.00 91.19 181 GLU A CA 1
ATOM 1422 C C . GLU A 1 181 ? 6.473 3.926 -4.511 1.00 91.19 181 GLU A C 1
ATOM 1424 O O . GLU A 1 181 ? 6.410 2.783 -4.961 1.00 91.19 181 GLU A O 1
ATOM 1429 N N . GLY A 1 182 ? 7.636 4.567 -4.420 1.00 90.12 182 GLY A N 1
ATOM 1430 C CA . GLY A 1 182 ? 8.897 3.984 -4.871 1.00 90.12 182 GLY A CA 1
ATOM 1431 C C . GLY A 1 182 ? 9.167 4.113 -6.376 1.00 90.12 182 GLY A C 1
ATOM 1432 O O . GLY A 1 182 ? 10.330 4.024 -6.759 1.00 90.12 182 GLY A O 1
ATOM 1433 N N . LEU A 1 183 ? 8.190 4.434 -7.239 1.00 92.44 183 LEU A N 1
ATOM 1434 C CA . LEU A 1 183 ? 8.420 4.551 -8.693 1.00 92.44 183 LEU A CA 1
ATOM 1435 C C . LEU A 1 183 ? 9.574 5.510 -9.030 1.00 92.44 183 LEU A C 1
ATOM 1437 O O . LEU A 1 183 ? 10.417 5.207 -9.873 1.00 92.44 183 LEU A O 1
ATOM 1441 N N . GLY A 1 184 ? 9.644 6.656 -8.347 1.00 90.56 184 GLY A N 1
ATOM 1442 C CA . GLY A 1 184 ? 10.726 7.627 -8.532 1.00 90.56 184 GLY A CA 1
ATOM 1443 C C . GLY A 1 184 ? 12.091 7.137 -8.032 1.00 90.56 184 GLY A C 1
ATOM 1444 O O . GLY A 1 184 ? 13.109 7.498 -8.619 1.00 90.56 184 GLY A O 1
ATOM 1445 N N . PHE A 1 185 ? 12.117 6.311 -6.982 1.00 89.56 185 PHE A N 1
ATOM 1446 C CA . PHE A 1 185 ? 13.335 5.667 -6.477 1.00 89.56 185 PHE A CA 1
ATOM 1447 C C . PHE A 1 185 ? 13.841 4.623 -7.478 1.00 89.56 185 PHE A C 1
ATOM 1449 O O . PHE A 1 185 ? 15.002 4.655 -7.881 1.00 89.56 185 PHE A O 1
ATOM 1456 N N . TRP A 1 186 ? 12.947 3.746 -7.933 1.00 89.19 186 TRP A N 1
ATOM 1457 C CA . TRP A 1 186 ? 13.270 2.651 -8.841 1.00 89.19 186 TRP A CA 1
ATOM 1458 C C . TRP A 1 186 ? 13.620 3.134 -10.244 1.00 89.19 186 TRP A C 1
ATOM 1460 O O . TRP A 1 186 ? 14.560 2.626 -10.846 1.00 89.19 186 TRP A O 1
ATOM 1470 N N . SER A 1 187 ? 12.930 4.161 -10.746 1.00 88.50 187 SER A N 1
ATOM 1471 C CA . SER A 1 187 ? 13.210 4.739 -12.070 1.00 88.50 187 SER A CA 1
ATOM 1472 C C . SER A 1 187 ? 14.509 5.549 -12.104 1.00 88.50 187 SER A C 1
ATOM 1474 O O . SER A 1 187 ? 14.908 6.033 -13.167 1.00 88.50 187 SER A O 1
ATOM 1476 N N . GLY A 1 188 ? 15.122 5.769 -10.940 1.00 85.00 188 GLY A N 1
ATOM 1477 C CA . GLY A 1 188 ? 16.348 6.525 -10.752 1.00 85.00 188 GLY A CA 1
ATOM 1478 C C . GLY A 1 188 ? 17.579 5.659 -10.534 1.00 85.00 188 GLY A C 1
ATOM 1479 O O . GLY A 1 188 ? 17.601 4.468 -10.823 1.00 85.00 188 GLY A O 1
ATOM 1480 N N . TYR A 1 189 ? 18.639 6.290 -10.027 1.00 82.38 189 TYR A N 1
ATOM 1481 C CA . TYR A 1 189 ? 19.894 5.605 -9.689 1.00 82.38 189 TYR A CA 1
ATOM 1482 C C . TYR A 1 189 ? 20.181 5.582 -8.184 1.00 82.38 189 TYR A C 1
ATOM 1484 O O . TYR A 1 189 ? 21.220 5.087 -7.738 1.00 82.38 189 TYR A O 1
ATOM 1492 N N . SER A 1 190 ? 19.223 6.059 -7.388 1.00 83.12 190 SER A N 1
ATOM 1493 C CA . SER A 1 190 ? 19.331 6.178 -5.938 1.00 83.12 190 SER A CA 1
ATOM 1494 C C . SER A 1 190 ? 19.532 4.846 -5.227 1.00 83.12 190 SER A C 1
ATOM 1496 O O . SER A 1 190 ? 20.135 4.832 -4.162 1.00 83.12 190 SER A O 1
ATOM 1498 N N . ILE A 1 191 ? 19.092 3.723 -5.805 1.00 78.44 191 ILE A N 1
ATOM 1499 C CA . ILE A 1 191 ? 19.383 2.399 -5.237 1.00 78.44 191 ILE A CA 1
ATOM 1500 C C . ILE A 1 191 ? 20.886 2.089 -5.208 1.00 78.44 191 ILE A C 1
ATOM 1502 O O . ILE A 1 191 ? 21.361 1.363 -4.339 1.00 78.44 191 ILE A O 1
ATOM 1506 N N . VAL A 1 192 ? 21.653 2.657 -6.140 1.00 79.25 192 VAL A N 1
ATOM 1507 C CA . VAL A 1 192 ? 23.105 2.475 -6.198 1.00 79.25 192 VAL A CA 1
ATOM 1508 C C . VAL A 1 192 ? 23.824 3.595 -5.452 1.00 79.25 192 VAL A C 1
ATOM 1510 O O . VAL A 1 192 ? 24.796 3.345 -4.740 1.00 79.25 192 VAL A O 1
ATOM 1513 N N . THR A 1 193 ? 23.384 4.841 -5.618 1.00 83.06 193 THR A N 1
ATOM 1514 C C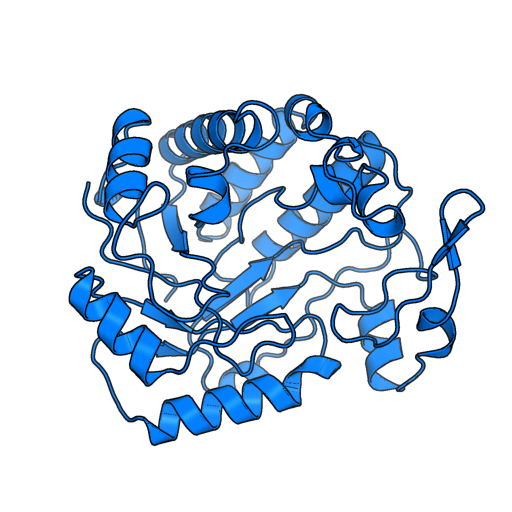A . THR A 1 193 ? 24.106 6.015 -5.097 1.00 83.06 193 THR A CA 1
ATOM 1515 C C . THR A 1 193 ? 23.706 6.414 -3.691 1.00 83.06 193 THR A C 1
ATOM 1517 O O . THR A 1 193 ? 24.498 7.065 -3.016 1.00 83.06 193 THR A O 1
ATOM 1520 N N . HIS A 1 194 ? 22.512 6.021 -3.247 1.00 80.94 194 HIS A N 1
ATOM 1521 C CA . HIS A 1 194 ? 21.878 6.497 -2.019 1.00 80.94 194 HIS A CA 1
ATOM 1522 C C . HIS A 1 194 ? 21.704 8.029 -1.981 1.00 80.94 194 HIS A C 1
ATOM 1524 O O . HIS A 1 194 ? 21.528 8.604 -0.907 1.00 80.94 194 HIS A O 1
ATOM 1530 N N . ASP A 1 195 ? 21.732 8.696 -3.143 1.00 86.31 195 ASP A N 1
ATOM 1531 C CA . ASP A 1 195 ? 21.511 10.136 -3.270 1.00 86.31 195 ASP A CA 1
ATOM 1532 C C . ASP A 1 195 ? 20.061 10.423 -3.685 1.00 86.31 195 ASP A C 1
ATOM 1534 O O . ASP A 1 195 ? 19.529 9.848 -4.638 1.00 86.31 195 ASP A O 1
ATOM 1538 N N . ILE A 1 196 ? 19.412 11.344 -2.973 1.00 84.62 196 ILE A N 1
ATOM 1539 C CA . ILE A 1 196 ? 18.060 11.802 -3.295 1.00 84.62 196 ILE A CA 1
ATOM 1540 C C . ILE A 1 196 ? 18.007 12.567 -4.624 1.00 84.62 196 ILE A C 1
ATOM 1542 O O . ILE A 1 196 ? 16.963 12.588 -5.270 1.00 84.62 196 ILE A O 1
ATOM 1546 N N . ALA A 1 197 ? 19.118 13.173 -5.054 1.00 87.00 197 ALA A N 1
ATOM 1547 C CA . ALA A 1 197 ? 19.211 13.862 -6.338 1.00 87.00 197 ALA A CA 1
ATOM 1548 C C . ALA A 1 197 ? 19.039 12.910 -7.535 1.00 87.00 197 ALA A C 1
ATOM 1550 O O . ALA A 1 197 ? 18.643 13.353 -8.612 1.00 87.00 197 ALA A O 1
ATOM 1551 N N . ASP A 1 198 ? 19.281 11.611 -7.334 1.00 88.31 198 ASP A N 1
ATOM 1552 C CA . ASP A 1 198 ? 19.133 10.584 -8.366 1.00 88.31 198 ASP A CA 1
ATOM 1553 C C . ASP A 1 198 ? 17.717 9.997 -8.446 1.00 88.31 198 ASP A C 1
ATOM 1555 O O . ASP A 1 198 ? 17.466 9.114 -9.272 1.00 88.31 198 ASP A O 1
ATOM 1559 N N . TYR A 1 199 ? 16.780 10.480 -7.622 1.00 89.94 199 TYR A N 1
ATOM 1560 C CA . TYR A 1 199 ? 15.367 10.132 -7.750 1.00 89.94 199 TYR A CA 1
ATOM 1561 C C . TYR A 1 199 ? 14.774 10.749 -9.018 1.00 89.94 199 TYR A C 1
ATOM 1563 O O . TYR A 1 199 ? 14.984 11.918 -9.346 1.00 89.94 199 TYR A O 1
ATOM 1571 N N . ARG A 1 200 ? 13.927 9.982 -9.701 1.00 91.19 200 ARG A N 1
ATOM 1572 C CA . ARG A 1 200 ? 13.207 10.408 -10.904 1.00 91.19 200 ARG A CA 1
ATOM 1573 C C . ARG A 1 200 ? 11.765 10.760 -10.583 1.00 91.19 200 ARG A C 1
ATOM 1575 O O . ARG A 1 200 ? 10.827 10.078 -10.985 1.00 91.19 200 ARG A O 1
ATOM 1582 N N . PHE A 1 201 ? 11.582 11.865 -9.861 1.00 90.06 201 PHE A N 1
ATOM 1583 C CA . PHE A 1 201 ? 10.249 12.378 -9.521 1.00 90.06 201 PHE A CA 1
ATOM 1584 C C . PHE A 1 201 ? 9.397 12.726 -10.757 1.00 90.06 201 PHE A C 1
ATOM 1586 O O . PHE A 1 201 ? 8.171 12.709 -10.674 1.00 90.06 201 PHE A O 1
ATOM 1593 N N . ASP A 1 202 ? 10.023 12.973 -11.918 1.00 90.00 202 ASP A N 1
ATOM 1594 C CA . ASP A 1 202 ? 9.332 13.170 -13.199 1.00 90.00 202 ASP A CA 1
ATOM 1595 C C . ASP A 1 202 ? 8.596 11.918 -13.704 1.00 90.00 202 ASP A C 1
ATOM 1597 O O . ASP A 1 202 ? 7.812 12.020 -14.643 1.00 90.00 202 ASP A O 1
ATOM 1601 N N . ALA A 1 203 ? 8.822 10.743 -13.108 1.00 92.75 203 ALA A N 1
ATOM 1602 C CA . ALA A 1 203 ? 8.073 9.536 -13.439 1.00 92.75 203 ALA A CA 1
ATOM 1603 C C . ALA A 1 203 ? 6.576 9.674 -13.107 1.00 92.75 203 ALA A C 1
ATOM 1605 O O . ALA A 1 203 ? 5.739 9.247 -13.897 1.00 92.75 203 ALA A O 1
ATOM 1606 N N . PHE A 1 204 ? 6.221 10.347 -12.004 1.00 91.00 204 PHE A N 1
ATOM 1607 C CA . PHE A 1 204 ? 4.822 10.507 -11.581 1.00 91.00 204 PHE A CA 1
ATOM 1608 C C . PHE A 1 204 ? 3.978 11.291 -12.592 1.00 91.00 204 PHE A C 1
ATOM 1610 O O . PHE A 1 204 ? 2.822 10.952 -12.829 1.00 91.00 204 PHE A O 1
ATOM 1617 N N . SER A 1 205 ? 4.554 12.310 -13.238 1.00 89.69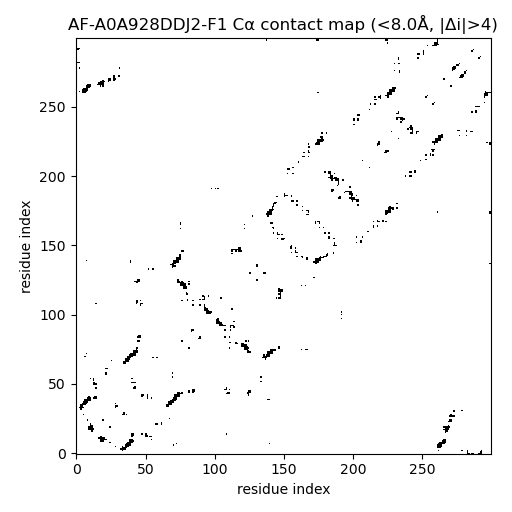 205 SER A N 1
ATOM 1618 C CA . SER A 1 205 ? 3.853 13.096 -14.264 1.00 89.69 205 SER A CA 1
ATOM 1619 C C . SER A 1 205 ? 3.747 12.387 -15.616 1.00 89.69 205 SER A C 1
ATOM 1621 O O . SER A 1 205 ? 3.105 12.903 -16.529 1.00 89.69 205 SER A O 1
ATOM 1623 N N . LYS A 1 206 ? 4.385 11.220 -15.755 1.00 95.25 206 LYS A N 1
ATOM 1624 C CA . LYS A 1 206 ? 4.378 10.393 -16.965 1.00 95.25 206 LYS A CA 1
ATOM 1625 C C . LYS A 1 206 ? 3.442 9.195 -16.866 1.00 95.25 206 LYS A C 1
ATOM 1627 O O . LYS A 1 206 ? 3.291 8.497 -17.863 1.00 95.25 206 LYS A O 1
ATOM 1632 N N . ILE A 1 207 ? 2.829 8.962 -15.704 1.00 96.75 207 ILE A N 1
ATOM 1633 C CA . ILE A 1 207 ? 1.840 7.896 -15.534 1.00 96.75 207 ILE A CA 1
ATOM 1634 C C . ILE A 1 207 ? 0.620 8.236 -16.404 1.00 96.75 207 ILE A C 1
ATOM 1636 O O . ILE A 1 207 ? 0.028 9.304 -16.211 1.00 96.75 207 ILE A O 1
ATOM 1640 N N . PRO A 1 208 ? 0.239 7.368 -17.356 1.00 97.94 208 PRO A N 1
ATOM 1641 C CA . PRO A 1 208 ? -0.908 7.613 -18.218 1.00 97.94 208 PRO A CA 1
ATOM 1642 C C . PRO A 1 208 ? -2.217 7.717 -17.421 1.00 97.94 208 PRO A C 1
ATOM 1644 O O . PRO A 1 208 ? -2.405 7.024 -16.418 1.00 97.94 208 PRO A O 1
ATOM 1647 N N . GLN A 1 209 ? -3.144 8.575 -17.860 1.00 97.50 209 GLN A N 1
ATOM 1648 C CA . GLN A 1 209 ? -4.431 8.748 -17.171 1.00 97.50 209 GLN A CA 1
ATOM 1649 C C . GLN A 1 209 ? -5.248 7.453 -17.191 1.00 97.50 209 GLN A C 1
ATOM 1651 O O . GLN A 1 209 ? -5.901 7.122 -16.206 1.00 97.50 209 GLN A O 1
ATOM 1656 N N . GLU A 1 210 ? -5.169 6.697 -18.281 1.00 98.56 210 GLU A N 1
ATOM 1657 C CA . GLU A 1 210 ? -5.829 5.407 -18.443 1.00 98.56 210 GLU A CA 1
ATOM 1658 C C . GLU A 1 210 ? -5.426 4.396 -17.361 1.00 98.56 210 GLU A C 1
ATOM 1660 O O . GLU A 1 210 ? -6.255 3.587 -16.956 1.00 98.56 210 GLU A O 1
ATOM 1665 N N . TYR A 1 211 ? -4.202 4.474 -16.826 1.00 98.56 211 TYR A N 1
ATOM 1666 C CA . TYR A 1 211 ? -3.762 3.591 -15.742 1.00 98.56 211 TYR A CA 1
ATOM 1667 C C . TYR A 1 211 ? -4.418 3.989 -14.421 1.00 98.56 211 TYR A C 1
ATOM 1669 O O . TYR A 1 211 ? -4.917 3.136 -13.692 1.00 98.56 211 TYR A O 1
ATOM 1677 N N . TRP A 1 212 ? -4.503 5.289 -14.130 1.00 98.31 212 TRP A N 1
ATOM 1678 C CA . TRP A 1 212 ? -5.265 5.779 -12.979 1.00 98.31 212 TRP A CA 1
ATOM 1679 C C . TRP A 1 212 ? -6.750 5.435 -13.082 1.00 98.31 212 TRP A C 1
ATOM 1681 O O . TRP A 1 212 ? -7.379 5.110 -12.075 1.00 98.31 212 TRP A O 1
ATOM 1691 N N . ASP A 1 213 ? -7.320 5.520 -14.281 1.00 98.69 213 ASP A N 1
ATOM 1692 C CA . ASP A 1 213 ? -8.728 5.224 -14.516 1.00 98.69 213 ASP A CA 1
ATOM 1693 C C . ASP A 1 213 ? -9.035 3.735 -14.334 1.00 98.69 213 ASP A C 1
ATOM 1695 O O . ASP A 1 213 ? -10.028 3.406 -13.682 1.00 98.69 213 ASP A O 1
ATOM 1699 N N . GLU A 1 214 ? -8.168 2.855 -14.838 1.00 98.81 214 GLU A N 1
ATOM 1700 C CA . GLU A 1 214 ? -8.323 1.407 -14.698 1.00 98.81 214 GLU A CA 1
ATOM 1701 C C . GLU A 1 214 ? -8.152 0.948 -13.247 1.00 98.81 214 GLU A C 1
ATOM 1703 O O . GLU A 1 214 ? -8.965 0.171 -12.751 1.00 98.81 214 GLU A O 1
ATOM 1708 N N . LEU A 1 215 ? -7.168 1.476 -12.510 1.00 98.81 215 LEU A N 1
ATOM 1709 C CA . LEU A 1 215 ? -7.023 1.149 -11.087 1.00 98.81 215 LEU A CA 1
ATOM 1710 C C . LEU A 1 215 ? -8.270 1.553 -10.284 1.00 98.81 215 LEU A C 1
ATOM 1712 O O . LEU A 1 215 ? -8.741 0.767 -9.463 1.00 98.81 215 LEU A O 1
ATOM 1716 N N . ALA A 1 216 ? -8.859 2.724 -10.558 1.00 98.81 216 ALA A N 1
ATOM 1717 C CA . ALA A 1 216 ? -10.122 3.130 -9.933 1.00 98.81 216 ALA A CA 1
ATOM 1718 C C . ALA A 1 216 ? -11.268 2.166 -10.268 1.00 98.81 216 ALA A C 1
ATOM 1720 O O . ALA A 1 216 ? -12.060 1.807 -9.396 1.00 98.81 216 ALA A O 1
ATOM 1721 N N . HIS A 1 217 ? -11.356 1.746 -11.534 1.00 98.81 217 HIS A N 1
ATOM 1722 C CA . HIS A 1 217 ? -12.357 0.786 -11.980 1.00 98.81 217 HIS A CA 1
ATOM 1723 C C . HIS A 1 217 ? -12.214 -0.557 -11.255 1.00 98.81 217 HIS A C 1
ATOM 1725 O O . HIS A 1 217 ? -13.206 -1.090 -10.752 1.00 98.81 217 HIS A O 1
ATOM 1731 N N . LEU A 1 218 ? -10.992 -1.081 -11.151 1.00 98.88 218 LEU A N 1
ATOM 1732 C CA . LEU A 1 218 ? -10.692 -2.340 -10.469 1.00 98.88 218 LEU A CA 1
ATOM 1733 C C . LEU A 1 218 ? -10.960 -2.263 -8.963 1.00 98.88 218 LEU A C 1
ATOM 1735 O O . LEU A 1 218 ? -11.562 -3.178 -8.410 1.00 98.88 218 LEU A O 1
ATOM 1739 N N . LEU A 1 219 ? -10.597 -1.159 -8.305 1.00 98.81 219 LEU A N 1
ATOM 1740 C CA . LEU A 1 219 ? -10.910 -0.925 -6.891 1.00 98.81 219 LEU A CA 1
ATOM 1741 C C . LEU A 1 219 ? -12.416 -1.048 -6.620 1.00 98.81 219 LEU A C 1
ATOM 1743 O O . LEU A 1 219 ? -12.834 -1.788 -5.732 1.00 98.81 219 LEU A O 1
ATOM 1747 N N . VAL A 1 220 ? -13.244 -0.380 -7.427 1.00 98.81 220 VAL A N 1
ATOM 1748 C CA . VAL A 1 220 ? -14.706 -0.416 -7.265 1.00 98.81 220 VAL A CA 1
ATOM 1749 C C . VAL A 1 220 ? -15.286 -1.782 -7.637 1.00 98.81 220 VAL A C 1
ATOM 1751 O O . VAL A 1 220 ? -16.085 -2.334 -6.881 1.00 98.81 220 VAL A O 1
ATOM 1754 N N . SER A 1 221 ? -14.906 -2.331 -8.795 1.00 98.69 221 SER A N 1
ATOM 1755 C CA . SER A 1 221 ? -15.491 -3.569 -9.332 1.00 98.69 221 SER A CA 1
ATOM 1756 C C . SER A 1 221 ? -15.129 -4.812 -8.522 1.00 98.69 221 SER A C 1
ATOM 1758 O O . SER A 1 221 ? -15.966 -5.703 -8.385 1.00 98.69 221 SER A O 1
ATOM 1760 N N . ASN A 1 222 ? -13.935 -4.843 -7.927 1.00 98.75 222 ASN A N 1
ATOM 1761 C CA . ASN A 1 222 ? -13.477 -5.948 -7.089 1.00 98.75 222 ASN A CA 1
ATOM 1762 C C . ASN A 1 222 ? -13.695 -5.696 -5.589 1.00 98.75 222 ASN A C 1
ATOM 1764 O O . ASN A 1 222 ? -13.217 -6.482 -4.769 1.00 98.75 222 ASN A O 1
ATOM 1768 N N . HIS A 1 223 ? -14.409 -4.621 -5.228 1.00 98.38 223 HIS A N 1
ATOM 1769 C CA . HIS A 1 223 ? -14.693 -4.235 -3.842 1.00 98.38 223 HIS A CA 1
ATOM 1770 C C . HIS A 1 223 ? -13.429 -4.137 -2.971 1.00 98.38 223 HIS A C 1
ATOM 1772 O O . HIS A 1 223 ? -13.407 -4.595 -1.830 1.00 98.38 223 HIS A O 1
ATOM 1778 N N . LYS A 1 224 ? -12.362 -3.560 -3.531 1.00 98.75 224 LYS A N 1
ATOM 1779 C CA . LYS A 1 224 ? -11.085 -3.328 -2.850 1.00 98.75 224 LYS A CA 1
ATOM 1780 C C . LYS A 1 224 ? -10.994 -1.882 -2.371 1.00 98.75 224 LYS A C 1
ATOM 1782 O O . LYS A 1 224 ? -11.673 -0.994 -2.887 1.00 98.75 224 LYS A O 1
ATOM 1787 N N . LEU A 1 225 ? -10.127 -1.645 -1.395 1.00 98.81 225 LEU A N 1
ATOM 1788 C CA . LEU A 1 225 ? -9.870 -0.313 -0.850 1.00 98.81 225 LEU A CA 1
ATOM 1789 C C . LEU A 1 225 ? -8.537 0.231 -1.365 1.00 98.81 225 LEU A C 1
ATOM 1791 O O . LEU A 1 225 ? -7.598 -0.528 -1.597 1.00 98.81 225 LEU A O 1
ATOM 1795 N N . ALA A 1 226 ? -8.446 1.546 -1.536 1.00 98.81 226 ALA A N 1
ATOM 1796 C CA . ALA A 1 226 ? -7.181 2.218 -1.813 1.00 98.81 226 ALA A CA 1
ATOM 1797 C C . ALA A 1 226 ? -6.614 2.818 -0.529 1.00 98.81 226 ALA A C 1
ATOM 1799 O O . ALA A 1 226 ? -7.347 3.376 0.284 1.00 98.81 226 ALA A O 1
ATOM 1800 N N . GLU A 1 227 ? -5.304 2.763 -0.351 1.00 98.75 227 GLU A N 1
ATOM 1801 C CA . GLU A 1 227 ? -4.684 3.380 0.810 1.00 98.75 227 GLU A CA 1
ATOM 1802 C C . GLU A 1 227 ? -4.406 4.879 0.606 1.00 98.75 227 GLU A C 1
ATOM 1804 O O . GLU A 1 227 ? -3.726 5.290 -0.336 1.00 98.75 227 GLU A O 1
ATOM 1809 N N . LEU A 1 228 ? -4.847 5.694 1.567 1.00 98.38 228 LEU A N 1
ATOM 1810 C CA . LEU A 1 228 ? -4.360 7.051 1.808 1.00 98.38 228 LEU A CA 1
ATOM 1811 C C . LEU A 1 228 ? -3.174 7.001 2.777 1.00 98.38 228 LEU A C 1
ATOM 1813 O O . LEU A 1 228 ? -3.327 7.135 3.993 1.00 98.38 228 LEU A O 1
ATOM 1817 N N . ASN A 1 229 ? -1.983 6.802 2.219 1.00 97.75 229 ASN A N 1
ATOM 1818 C CA . ASN A 1 229 ? -0.771 6.602 3.001 1.00 97.75 229 ASN A CA 1
ATOM 1819 C C . ASN A 1 229 ? -0.152 7.925 3.463 1.00 97.75 229 ASN A C 1
ATOM 1821 O O . ASN A 1 229 ? 0.111 8.830 2.661 1.00 97.75 229 ASN A O 1
ATOM 1825 N N . ARG A 1 230 ? 0.153 8.027 4.754 1.00 95.75 230 ARG A N 1
ATOM 1826 C CA . ARG A 1 230 ? 0.765 9.199 5.382 1.00 95.75 230 ARG A CA 1
ATOM 1827 C C . ARG A 1 230 ? 2.073 9.627 4.719 1.00 95.75 230 ARG A C 1
ATOM 1829 O O . ARG A 1 230 ? 2.283 10.831 4.536 1.00 95.75 230 ARG A O 1
ATOM 1836 N N . CYS A 1 231 ? 2.948 8.685 4.365 1.00 90.06 231 CYS A N 1
ATOM 1837 C CA . CYS A 1 231 ? 4.229 8.978 3.721 1.00 90.06 231 CYS A CA 1
ATOM 1838 C C . CYS A 1 231 ? 4.030 9.700 2.383 1.00 90.06 231 CYS A C 1
ATOM 1840 O O . CYS A 1 231 ? 4.811 10.599 2.066 1.00 90.06 231 CYS A O 1
ATOM 1842 N N . ASN A 1 232 ? 2.942 9.398 1.666 1.00 92.69 232 ASN A N 1
ATOM 1843 C CA . ASN A 1 232 ? 2.564 10.066 0.421 1.00 92.69 232 ASN A CA 1
ATOM 1844 C C . ASN A 1 232 ? 1.858 11.399 0.662 1.00 92.69 232 ASN A C 1
ATOM 1846 O O . ASN A 1 232 ? 2.220 12.396 0.037 1.00 92.69 232 ASN A O 1
ATOM 1850 N N . ILE A 1 233 ? 0.903 11.447 1.594 1.00 95.88 233 ILE A N 1
ATOM 1851 C CA . ILE A 1 233 ? 0.129 12.657 1.921 1.00 95.88 233 ILE A CA 1
ATOM 1852 C C . ILE A 1 233 ? 1.056 13.801 2.346 1.00 95.88 233 ILE A C 1
ATOM 1854 O O . ILE A 1 233 ? 0.904 14.938 1.897 1.00 95.88 233 ILE A O 1
ATOM 1858 N N . CYS A 1 234 ? 2.037 13.502 3.198 1.00 93.44 234 CYS A N 1
ATOM 1859 C CA . CYS A 1 234 ? 2.969 14.488 3.741 1.00 93.44 234 CYS A CA 1
ATOM 1860 C C . CYS A 1 234 ? 4.282 14.590 2.945 1.00 93.44 234 CYS A C 1
ATOM 1862 O O . CYS A 1 234 ? 5.233 15.227 3.411 1.00 93.44 234 CYS A O 1
ATOM 1864 N N . ASN A 1 235 ? 4.373 13.971 1.763 1.00 89.50 235 ASN A N 1
ATOM 1865 C CA . ASN A 1 235 ? 5.615 13.907 0.999 1.00 89.50 235 ASN A CA 1
ATOM 1866 C C . ASN A 1 235 ? 6.024 15.287 0.460 1.00 89.50 235 ASN A C 1
ATOM 1868 O O . ASN A 1 235 ? 5.390 15.838 -0.440 1.00 89.50 235 ASN A O 1
ATOM 1872 N N . LYS A 1 236 ? 7.131 15.834 0.975 1.00 89.38 236 LYS A N 1
ATOM 1873 C CA . LYS A 1 236 ? 7.712 17.107 0.512 1.00 89.38 236 LYS A CA 1
ATOM 1874 C C . LYS A 1 236 ? 8.831 16.930 -0.525 1.00 89.38 236 LYS A C 1
ATOM 1876 O O . LYS A 1 236 ? 9.370 17.928 -1.000 1.00 89.38 236 LYS A O 1
ATOM 1881 N N . ARG A 1 237 ? 9.209 15.692 -0.872 1.00 86.25 237 ARG A N 1
ATOM 1882 C CA . ARG A 1 237 ? 10.272 15.412 -1.855 1.00 86.25 237 ARG A CA 1
ATOM 1883 C C . ARG A 1 237 ? 9.841 15.879 -3.251 1.00 86.25 237 ARG A C 1
ATOM 1885 O O . ARG A 1 237 ? 8.649 15.886 -3.562 1.00 86.25 237 ARG A O 1
ATOM 1892 N N . GLY A 1 238 ? 10.808 16.277 -4.082 1.00 79.44 238 GLY A N 1
ATOM 1893 C CA . GLY A 1 238 ? 10.550 16.726 -5.457 1.00 79.44 238 GLY A CA 1
ATOM 1894 C C . GLY A 1 238 ? 9.538 17.874 -5.538 1.00 79.44 238 GLY A C 1
ATOM 1895 O O . GLY A 1 238 ? 8.585 17.797 -6.309 1.00 79.44 238 GLY A O 1
ATOM 1896 N N . ASP A 1 239 ? 9.677 18.888 -4.679 1.00 86.88 239 ASP A N 1
ATOM 1897 C CA . ASP A 1 239 ? 8.749 20.025 -4.560 1.00 86.88 239 ASP A CA 1
ATOM 1898 C C . ASP A 1 239 ? 7.285 19.616 -4.292 1.00 86.88 239 ASP A C 1
ATOM 1900 O O . ASP A 1 239 ? 6.330 20.267 -4.733 1.00 86.88 239 ASP A O 1
ATOM 1904 N N . GLY A 1 240 ? 7.103 18.499 -3.581 1.00 90.44 240 GLY A N 1
ATOM 1905 C CA . GLY A 1 240 ? 5.796 17.953 -3.217 1.00 90.44 240 GLY A CA 1
ATOM 1906 C C . GLY A 1 240 ? 4.996 17.407 -4.400 1.00 90.44 240 GLY A C 1
ATOM 1907 O O . GLY A 1 240 ? 3.771 17.311 -4.311 1.00 90.44 240 GLY A O 1
ATOM 1908 N N . ILE A 1 241 ? 5.645 17.085 -5.528 1.00 90.12 241 ILE A N 1
ATOM 1909 C CA . ILE A 1 241 ? 4.956 16.538 -6.704 1.00 90.12 241 ILE A CA 1
ATOM 1910 C C . ILE A 1 241 ? 4.246 15.218 -6.390 1.00 90.12 241 ILE A C 1
ATOM 1912 O O . ILE A 1 241 ? 3.105 15.052 -6.804 1.00 90.12 241 ILE A O 1
ATOM 1916 N N . ILE A 1 242 ? 4.862 14.341 -5.587 1.00 90.44 242 ILE A N 1
ATOM 1917 C CA . ILE A 1 242 ? 4.267 13.054 -5.194 1.00 90.44 242 ILE A CA 1
ATOM 1918 C C . ILE A 1 242 ? 2.954 13.288 -4.448 1.00 90.44 242 ILE A C 1
ATOM 1920 O O . ILE A 1 242 ? 1.917 12.792 -4.880 1.00 90.44 242 ILE A O 1
ATOM 1924 N N . ALA A 1 243 ? 2.984 14.083 -3.373 1.00 93.44 243 ALA A N 1
ATOM 1925 C CA . ALA A 1 243 ? 1.801 14.360 -2.563 1.00 93.44 243 ALA A CA 1
ATOM 1926 C C . ALA A 1 243 ? 0.684 14.991 -3.398 1.00 93.44 243 ALA A C 1
ATOM 1928 O O . ALA A 1 243 ? -0.456 14.539 -3.359 1.00 93.44 243 ALA A O 1
ATOM 1929 N N . ARG A 1 244 ? 1.013 16.012 -4.197 1.00 94.75 244 ARG A N 1
ATOM 1930 C CA . ARG A 1 244 ? 0.037 16.718 -5.033 1.00 94.75 244 ARG A CA 1
ATOM 1931 C C . ARG A 1 244 ? -0.594 15.804 -6.078 1.00 94.75 244 ARG A C 1
ATOM 1933 O O . ARG A 1 244 ? -1.811 15.692 -6.095 1.00 94.75 244 ARG A O 1
ATOM 1940 N N . THR A 1 245 ? 0.206 15.125 -6.901 1.00 93.62 245 THR A N 1
ATOM 1941 C CA . THR A 1 245 ? -0.323 14.243 -7.952 1.00 93.62 245 THR A CA 1
ATOM 1942 C C . THR A 1 245 ? -1.130 13.094 -7.354 1.00 93.62 245 THR A C 1
ATOM 1944 O O . THR A 1 245 ? -2.223 12.809 -7.832 1.00 93.62 245 THR A O 1
ATOM 1947 N N . THR A 1 246 ? -0.642 12.479 -6.275 1.00 94.06 246 THR A N 1
ATOM 1948 C CA . THR A 1 246 ? -1.346 11.377 -5.603 1.00 94.06 246 THR A CA 1
ATOM 1949 C C . THR A 1 246 ? -2.696 11.833 -5.053 1.00 94.06 246 THR A C 1
ATOM 1951 O O . THR A 1 246 ? -3.708 11.193 -5.317 1.00 94.06 246 THR A O 1
ATOM 1954 N N . LEU A 1 247 ? -2.747 12.966 -4.347 1.00 97.12 247 LEU A N 1
ATOM 1955 C CA . LEU A 1 247 ? -3.986 13.475 -3.752 1.00 97.12 247 LEU A CA 1
ATOM 1956 C C . LEU A 1 247 ? -4.985 13.986 -4.795 1.00 97.12 247 LEU A C 1
ATOM 1958 O O . LEU A 1 247 ? -6.184 13.778 -4.627 1.00 97.12 247 LEU A O 1
ATOM 1962 N N . GLU A 1 248 ? -4.516 14.605 -5.883 1.00 97.31 248 GLU A N 1
ATOM 1963 C CA . GLU A 1 248 ? -5.367 14.970 -7.024 1.00 97.31 248 GLU A CA 1
ATOM 1964 C C . GLU A 1 248 ? -6.027 13.719 -7.625 1.00 97.31 248 GLU A C 1
ATOM 1966 O O . GLU A 1 248 ? -7.245 13.687 -7.801 1.00 97.31 248 GLU A O 1
ATOM 1971 N N . LYS A 1 249 ? -5.252 12.652 -7.858 1.00 97.50 249 LYS A N 1
ATOM 1972 C CA . LYS A 1 249 ? -5.769 11.400 -8.432 1.00 97.50 249 LYS A CA 1
ATOM 1973 C C . LYS A 1 249 ? -6.662 10.622 -7.473 1.00 97.50 249 LYS A C 1
ATOM 1975 O O . LYS A 1 249 ? -7.696 10.111 -7.889 1.00 97.50 249 LYS A O 1
ATOM 1980 N N . MET A 1 250 ? -6.334 10.579 -6.187 1.00 98.06 250 MET A N 1
ATOM 1981 C CA . MET A 1 250 ? -7.192 9.943 -5.185 1.00 98.06 250 MET A CA 1
ATOM 1982 C C . MET A 1 250 ? -8.504 10.713 -4.981 1.00 98.06 250 MET A C 1
ATOM 1984 O O . MET A 1 250 ? -9.544 10.094 -4.770 1.00 98.06 250 MET A O 1
ATOM 1988 N N . ALA A 1 251 ? -8.503 12.043 -5.112 1.00 98.50 251 ALA A N 1
ATOM 1989 C CA . ALA A 1 251 ? -9.744 12.814 -5.131 1.00 98.50 251 ALA A CA 1
ATOM 1990 C C . ALA A 1 251 ? -10.600 12.477 -6.369 1.00 98.50 251 ALA A C 1
ATOM 1992 O O . ALA A 1 251 ? -11.810 12.315 -6.241 1.00 98.50 251 ALA A O 1
ATOM 1993 N N . GLU A 1 252 ? -9.995 12.287 -7.549 1.00 98.50 252 GLU A N 1
ATOM 1994 C CA . GLU A 1 252 ? -10.710 11.775 -8.734 1.00 98.50 252 GLU A CA 1
ATOM 1995 C C . GLU A 1 252 ? -11.273 10.359 -8.500 1.00 98.50 252 GLU A C 1
ATOM 1997 O O . GLU A 1 252 ? -12.388 10.055 -8.921 1.00 98.50 252 GLU A O 1
ATOM 2002 N N . TRP A 1 253 ? -10.528 9.484 -7.817 1.00 98.62 253 TRP A N 1
ATOM 2003 C CA . TRP A 1 253 ? -10.977 8.135 -7.456 1.00 98.62 253 TRP A CA 1
ATOM 2004 C C . TRP A 1 253 ? -12.167 8.152 -6.495 1.00 98.62 253 TRP A C 1
ATOM 2006 O O . TRP A 1 253 ? -13.112 7.383 -6.688 1.00 98.62 253 TRP A O 1
ATOM 2016 N N . ARG A 1 254 ? -12.167 9.059 -5.511 1.00 98.38 254 ARG A N 1
ATOM 2017 C CA . ARG A 1 254 ? -13.313 9.282 -4.620 1.00 98.38 254 ARG A CA 1
ATOM 2018 C C . ARG A 1 254 ? -14.584 9.576 -5.418 1.00 98.38 254 ARG A C 1
ATOM 2020 O O . ARG A 1 254 ? -15.601 8.928 -5.193 1.00 98.38 254 ARG A O 1
ATOM 2027 N N . GLU A 1 255 ? -14.524 10.489 -6.391 1.00 98.38 255 GLU A N 1
ATOM 2028 C CA . GLU A 1 255 ? -15.682 10.827 -7.241 1.00 98.38 255 GLU A CA 1
ATOM 2029 C C . GLU A 1 255 ? -16.187 9.633 -8.073 1.00 98.38 255 GLU A C 1
ATOM 2031 O O . GLU A 1 255 ? -17.353 9.586 -8.464 1.00 98.38 255 GLU A O 1
ATOM 2036 N N . LYS A 1 256 ? -15.325 8.639 -8.322 1.00 98.50 256 LYS A N 1
ATOM 2037 C CA . LYS A 1 256 ? -15.675 7.376 -8.991 1.00 98.50 256 LYS A CA 1
ATOM 2038 C C . LYS A 1 256 ? -16.210 6.304 -8.034 1.00 98.50 256 LYS A C 1
ATOM 2040 O O . LYS A 1 256 ? -16.568 5.220 -8.488 1.00 98.50 256 LYS A O 1
ATOM 2045 N N . GLY A 1 257 ? -16.291 6.595 -6.736 1.00 98.50 257 GLY A N 1
ATOM 2046 C CA . GLY A 1 257 ? -16.823 5.695 -5.714 1.00 98.50 257 GLY A CA 1
ATOM 2047 C C . GLY A 1 257 ? -15.785 4.802 -5.034 1.00 98.50 257 GLY A C 1
ATOM 2048 O O . GLY A 1 257 ? -16.178 3.890 -4.308 1.00 98.50 257 GLY A O 1
ATOM 2049 N N . VAL A 1 258 ? -14.485 5.044 -5.236 1.00 98.81 258 VAL A N 1
ATOM 2050 C CA . VAL A 1 258 ? -13.433 4.343 -4.485 1.00 98.81 258 VAL A CA 1
ATOM 2051 C C . VAL A 1 258 ? -13.544 4.693 -3.000 1.00 98.81 258 VAL A C 1
ATOM 2053 O O . VAL A 1 258 ? -13.756 5.852 -2.638 1.00 98.81 258 VAL A O 1
ATOM 2056 N N . LYS A 1 259 ? -13.392 3.677 -2.146 1.00 98.75 259 LYS A N 1
ATOM 2057 C CA . LYS A 1 259 ? -13.283 3.823 -0.693 1.00 98.75 259 LYS A CA 1
ATOM 2058 C C . LYS A 1 259 ? -11.845 3.624 -0.245 1.00 98.75 259 LYS A C 1
ATOM 2060 O O . LYS A 1 259 ? -11.082 2.900 -0.889 1.00 98.75 259 LYS A O 1
ATOM 2065 N N . PHE A 1 260 ? -11.498 4.267 0.863 1.00 98.81 260 PHE A N 1
ATOM 2066 C CA . PHE A 1 260 ? -10.122 4.354 1.320 1.00 98.81 260 PHE A CA 1
ATOM 2067 C C . PHE A 1 260 ? -9.914 3.772 2.716 1.00 98.81 260 PHE A C 1
ATOM 2069 O O . PHE A 1 260 ? -10.807 3.805 3.563 1.00 98.81 260 PHE A O 1
ATOM 2076 N N . THR A 1 261 ? -8.701 3.294 2.965 1.00 98.75 261 THR A N 1
ATOM 2077 C CA . THR A 1 261 ? -8.150 3.150 4.316 1.00 98.75 261 THR A CA 1
ATOM 2078 C C . THR A 1 261 ? -7.118 4.242 4.560 1.00 98.75 261 THR A C 1
ATOM 2080 O O . THR A 1 261 ? -6.575 4.818 3.616 1.00 98.75 261 THR A O 1
ATOM 2083 N N . PHE A 1 262 ? -6.840 4.546 5.825 1.00 98.50 262 PHE A N 1
ATOM 2084 C CA . PHE A 1 262 ? -5.653 5.321 6.185 1.00 98.50 262 PHE A CA 1
ATOM 2085 C C . PHE A 1 262 ? -4.544 4.371 6.642 1.00 98.50 262 PHE A C 1
ATOM 2087 O O . PHE A 1 262 ? -4.828 3.374 7.310 1.00 98.50 262 PHE A O 1
ATOM 2094 N N . GLY A 1 263 ? -3.306 4.711 6.291 1.00 98.06 263 GLY A N 1
ATOM 2095 C CA . GLY A 1 263 ? -2.103 3.994 6.698 1.00 98.06 263 GLY A CA 1
ATOM 2096 C C . GLY A 1 263 ? -1.014 4.966 7.137 1.00 98.06 263 GLY A C 1
ATOM 2097 O O . GLY A 1 263 ? -0.656 5.867 6.372 1.00 98.06 263 GLY A O 1
ATOM 2098 N N . SER A 1 264 ? -0.499 4.844 8.363 1.00 96.81 264 SER A N 1
ATOM 2099 C CA . SER A 1 264 ? 0.602 5.701 8.829 1.00 96.81 264 SER A CA 1
ATOM 2100 C C . SER A 1 264 ? 1.967 5.281 8.303 1.00 96.81 264 SER A C 1
ATOM 2102 O O . SER A 1 264 ? 2.872 6.131 8.286 1.00 96.81 264 SER A O 1
ATOM 2104 N N . ASP A 1 265 ? 2.083 4.015 7.891 1.00 96.38 265 ASP A N 1
ATOM 2105 C CA . ASP A 1 265 ? 3.308 3.387 7.409 1.00 96.38 265 ASP A CA 1
ATOM 2106 C C . ASP A 1 265 ? 4.437 3.537 8.446 1.00 96.38 265 ASP A C 1
ATOM 2108 O O . ASP A 1 265 ? 5.542 4.047 8.221 1.00 96.38 265 ASP A O 1
ATOM 2112 N N . LEU A 1 266 ? 4.081 3.220 9.696 1.00 95.00 266 LEU A N 1
ATOM 2113 C CA . LEU A 1 266 ? 4.921 3.481 10.854 1.00 95.00 266 LEU A CA 1
ATOM 2114 C C . LEU A 1 266 ? 6.132 2.547 10.889 1.00 95.00 266 LEU A C 1
ATOM 2116 O O . LEU A 1 266 ? 6.037 1.420 11.350 1.00 95.00 266 LEU A O 1
ATOM 2120 N N . HIS A 1 267 ? 7.290 3.088 10.531 1.00 92.94 267 HIS A N 1
ATOM 2121 C CA . HIS A 1 267 ? 8.586 2.406 10.620 1.00 92.94 267 HIS A CA 1
ATOM 2122 C C . HIS A 1 267 ? 9.475 2.900 11.775 1.00 92.94 267 HIS A C 1
ATOM 2124 O O . HIS A 1 267 ? 10.573 2.404 12.006 1.00 92.94 267 HIS A O 1
ATOM 2130 N N . LYS A 1 268 ? 9.069 3.951 12.488 1.00 88.12 268 LYS A N 1
ATOM 2131 C CA . LYS A 1 268 ? 9.876 4.546 13.563 1.00 88.12 268 LYS A CA 1
ATOM 2132 C C . LYS A 1 268 ? 9.154 4.434 14.889 1.00 88.12 268 LYS A C 1
ATOM 2134 O O . LYS A 1 268 ? 7.943 4.607 14.938 1.00 88.12 268 LYS A O 1
ATOM 2139 N N . GLY A 1 269 ? 9.930 4.253 15.949 1.00 84.38 269 GLY A N 1
ATOM 2140 C CA . GLY A 1 269 ? 9.439 4.237 17.312 1.00 84.38 269 GLY A CA 1
ATOM 2141 C C . GLY A 1 269 ? 8.686 5.522 17.631 1.00 84.38 269 GLY A C 1
ATOM 2142 O O . GLY A 1 269 ? 9.170 6.632 17.381 1.00 84.38 269 GLY A O 1
ATOM 2143 N N . GLY A 1 270 ? 7.501 5.350 18.207 1.00 82.00 270 GLY A N 1
ATOM 2144 C CA . GLY A 1 270 ? 6.599 6.437 18.555 1.00 82.00 270 GLY A CA 1
ATOM 2145 C C . GLY A 1 270 ? 5.651 6.818 17.417 1.00 82.00 270 GLY A C 1
ATOM 2146 O O . GLY A 1 270 ? 6.053 7.256 16.342 1.00 82.00 270 GLY A O 1
ATOM 2147 N N . TYR A 1 271 ? 4.357 6.723 17.707 1.00 89.12 271 TYR A N 1
ATOM 2148 C CA . TYR A 1 271 ? 3.287 7.109 16.791 1.00 89.12 271 TYR A CA 1
ATOM 2149 C C . TYR A 1 271 ? 3.318 8.626 16.491 1.00 89.12 271 TYR A C 1
ATOM 2151 O O . TYR A 1 271 ? 3.629 9.418 17.391 1.00 89.12 271 TYR A O 1
ATOM 2159 N N . PRO A 1 272 ? 2.996 9.080 15.261 1.00 86.69 272 PRO A N 1
ATOM 2160 C CA . PRO A 1 272 ? 3.180 10.469 14.828 1.00 86.69 272 PRO A CA 1
ATOM 2161 C C . PRO A 1 272 ? 2.119 11.423 15.410 1.00 86.69 272 PRO A C 1
ATOM 2163 O O . PRO A 1 272 ? 1.239 11.935 14.716 1.00 86.69 272 PRO A O 1
ATOM 2166 N N . LEU A 1 273 ? 2.220 11.703 16.710 1.00 86.62 273 LEU A N 1
ATOM 2167 C CA . LEU A 1 273 ? 1.276 12.544 17.454 1.00 86.62 273 LEU A CA 1
ATOM 2168 C C . LEU A 1 273 ? 1.434 14.047 17.181 1.00 86.62 273 LEU A C 1
ATOM 2170 O O . LEU A 1 273 ? 0.508 14.816 17.424 1.00 86.62 273 LEU A O 1
ATOM 2174 N N . SER A 1 274 ? 2.600 14.498 16.710 1.00 84.94 274 SER A N 1
ATOM 2175 C CA . SER A 1 274 ? 2.876 15.925 16.496 1.00 84.94 274 SER A CA 1
ATOM 2176 C C . SER A 1 274 ? 3.863 16.170 15.351 1.00 84.94 274 SER A C 1
ATOM 2178 O O . SER A 1 274 ? 4.540 15.253 14.889 1.00 84.94 274 SER A O 1
ATOM 2180 N N . GLY A 1 275 ? 3.924 17.418 14.877 1.00 86.56 275 GLY A N 1
ATOM 2181 C CA . GLY A 1 275 ? 4.811 17.844 13.793 1.00 86.56 275 GLY A CA 1
ATOM 2182 C C . GLY A 1 275 ? 4.173 17.826 12.401 1.00 86.56 275 GLY A C 1
ATOM 2183 O O . GLY A 1 275 ? 2.972 17.606 12.235 1.00 86.56 275 GLY A O 1
ATOM 2184 N N . GLU A 1 276 ? 5.013 18.077 11.394 1.00 79.69 276 GLU A N 1
ATOM 2185 C CA . GLU A 1 276 ? 4.623 18.319 9.991 1.00 79.69 276 GLU A CA 1
ATOM 2186 C C . GLU A 1 276 ? 4.077 17.090 9.252 1.00 79.69 276 GLU A C 1
ATOM 2188 O O . GLU A 1 276 ? 3.679 17.180 8.097 1.00 79.69 276 GLU A O 1
ATOM 2193 N N . SER A 1 277 ? 4.094 15.938 9.908 1.00 84.12 277 SER A N 1
ATOM 2194 C CA . SER A 1 277 ? 3.519 14.692 9.415 1.00 84.12 277 SER A CA 1
ATOM 2195 C C . SER A 1 277 ? 2.686 14.023 10.505 1.00 84.12 277 SER A C 1
ATOM 2197 O O . SER A 1 277 ? 2.614 12.806 10.576 1.00 84.12 277 SER A O 1
ATOM 2199 N N . SER A 1 278 ? 2.107 14.794 11.424 1.00 92.62 278 SER A N 1
ATOM 2200 C CA . SER A 1 278 ? 1.155 14.233 12.386 1.00 92.62 278 SER A CA 1
ATOM 2201 C C . SER A 1 278 ? -0.149 13.812 11.709 1.00 92.62 278 SER A C 1
ATOM 2203 O O . SER A 1 278 ? -0.484 14.314 10.633 1.00 92.62 278 SER A O 1
ATOM 2205 N N . ILE A 1 279 ? -0.931 12.958 12.374 1.00 94.50 279 ILE A N 1
ATOM 2206 C CA . ILE A 1 279 ? -2.299 12.619 11.936 1.00 94.50 279 ILE A CA 1
ATOM 2207 C C . ILE A 1 279 ? -3.137 13.888 11.723 1.00 94.50 279 ILE A C 1
ATOM 2209 O O . ILE A 1 279 ? -3.767 14.043 10.683 1.00 94.50 279 ILE A O 1
ATOM 2213 N N . SER A 1 280 ? -3.043 14.854 12.643 1.00 94.56 280 SER A N 1
ATOM 2214 C CA . SER A 1 280 ? -3.768 16.129 12.536 1.00 94.56 280 SER A CA 1
ATOM 2215 C C . SER A 1 280 ? -3.370 16.976 11.323 1.00 94.56 280 SER A C 1
ATOM 2217 O O . SER A 1 280 ? -4.154 17.789 10.840 1.00 94.56 280 SER A O 1
ATOM 2219 N N . GLU A 1 281 ? -2.142 16.820 10.824 1.00 95.94 281 GLU A N 1
ATOM 2220 C CA . GLU A 1 281 ? -1.706 17.495 9.603 1.00 95.94 281 GLU A CA 1
ATOM 2221 C C . GLU A 1 281 ? -2.208 16.762 8.357 1.00 95.94 281 GLU A C 1
ATOM 2223 O O . GLU A 1 281 ? -2.658 17.410 7.413 1.00 95.94 281 GLU A O 1
ATOM 2228 N N . CYS A 1 282 ? -2.226 15.424 8.386 1.00 96.81 282 CYS A N 1
ATOM 2229 C CA . CYS A 1 282 ? -2.853 14.621 7.337 1.00 96.81 282 CYS A CA 1
ATOM 2230 C C . CYS A 1 282 ? -4.333 14.988 7.183 1.00 96.81 282 CYS A C 1
ATOM 2232 O O . CYS A 1 282 ? -4.770 15.247 6.069 1.00 96.81 282 CYS A O 1
ATOM 2234 N N . GLU A 1 283 ? -5.079 15.105 8.288 1.00 97.19 283 GLU A N 1
ATOM 2235 C CA . GLU A 1 283 ? -6.491 15.520 8.289 1.00 97.19 283 GLU A CA 1
ATOM 2236 C C . GLU A 1 283 ? -6.702 16.845 7.545 1.00 97.19 283 GLU A C 1
ATOM 2238 O O . GLU A 1 283 ? -7.532 16.915 6.641 1.00 97.19 283 GLU A O 1
ATOM 2243 N N . LYS A 1 284 ? -5.908 17.882 7.849 1.00 97.19 284 LYS A N 1
ATOM 2244 C CA . LYS A 1 284 ? -6.009 19.190 7.173 1.00 97.19 284 LYS A CA 1
ATOM 2245 C C . LYS A 1 284 ? -5.695 19.106 5.683 1.00 97.19 284 LYS A C 1
ATOM 2247 O O . LYS A 1 284 ? -6.330 19.785 4.874 1.00 97.19 284 LYS A O 1
ATOM 2252 N N . ILE A 1 285 ? -4.682 18.319 5.315 1.00 97.62 285 ILE A N 1
ATOM 2253 C CA . ILE A 1 285 ? -4.312 18.124 3.912 1.00 97.62 285 ILE A CA 1
ATOM 2254 C C . ILE A 1 285 ? -5.458 17.417 3.185 1.00 97.62 285 ILE A C 1
ATO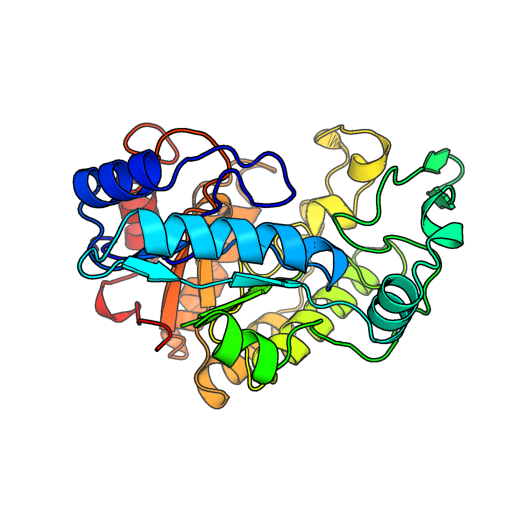M 2256 O O . ILE A 1 285 ? -5.901 17.906 2.152 1.00 97.62 285 ILE A O 1
ATOM 2260 N N . LEU A 1 286 ? -5.985 16.326 3.737 1.00 98.12 286 LEU A N 1
ATOM 2261 C CA . LEU A 1 286 ? -7.090 15.568 3.152 1.00 98.12 286 LEU A CA 1
ATOM 2262 C C . LEU A 1 286 ? -8.368 16.416 3.026 1.00 98.12 286 LEU A C 1
ATOM 2264 O O . LEU A 1 286 ? -8.991 16.427 1.964 1.00 98.12 286 LEU A O 1
ATOM 2268 N N . GLU A 1 287 ? -8.710 17.221 4.036 1.00 98.00 287 GLU A N 1
ATOM 2269 C CA . GLU A 1 287 ? -9.827 18.175 3.965 1.00 98.00 287 GLU A CA 1
ATOM 2270 C C . GLU A 1 287 ? -9.685 19.159 2.798 1.00 98.00 287 GLU A C 1
ATOM 2272 O O . GLU A 1 287 ? -10.663 19.456 2.110 1.00 98.00 287 GLU A O 1
ATOM 2277 N N . LYS A 1 288 ? -8.467 19.643 2.519 1.00 98.00 288 LYS A N 1
ATOM 2278 C CA . LYS A 1 288 ? -8.205 20.547 1.388 1.00 98.00 288 LYS A CA 1
ATOM 2279 C C . LYS A 1 288 ? -8.499 19.893 0.032 1.00 98.00 288 LYS A C 1
ATOM 2281 O O . LYS A 1 288 ? -8.873 20.599 -0.902 1.00 98.00 288 LYS A O 1
ATOM 2286 N N . TYR A 1 289 ? -8.347 18.574 -0.073 1.00 98.19 289 TYR A N 1
ATOM 2287 C CA . TYR A 1 289 ? -8.714 17.795 -1.262 1.00 98.19 289 TYR A CA 1
ATOM 2288 C C . TYR A 1 289 ? -10.166 17.282 -1.215 1.00 98.19 289 TYR A C 1
ATOM 2290 O O . TYR A 1 289 ? -10.609 16.567 -2.114 1.00 98.19 289 TYR A O 1
ATOM 2298 N N . GLY A 1 290 ? -10.938 17.686 -0.202 1.00 98.19 290 GLY A N 1
ATOM 2299 C CA . GLY A 1 290 ? -12.368 17.413 -0.079 1.00 98.19 290 GLY A CA 1
ATOM 2300 C C . GLY A 1 290 ? -12.712 16.046 0.505 1.00 98.19 290 GLY A C 1
ATOM 2301 O O . GLY A 1 290 ? -13.859 15.633 0.383 1.00 98.19 290 GLY A O 1
ATOM 2302 N N . PHE A 1 291 ? -11.749 15.329 1.092 1.00 98.50 291 PHE A N 1
ATOM 2303 C CA . PHE A 1 291 ? -12.033 14.053 1.746 1.00 98.50 291 PHE A CA 1
ATOM 2304 C C . PHE A 1 291 ? -12.872 14.253 3.013 1.00 98.50 291 PHE A C 1
ATOM 2306 O O . PHE A 1 291 ? -12.699 15.217 3.770 1.00 98.50 291 PHE A O 1
ATOM 2313 N N . THR A 1 292 ? -13.775 13.311 3.243 1.00 97.88 292 THR A N 1
ATOM 2314 C CA . THR A 1 292 ? -14.728 13.265 4.349 1.00 97.88 292 THR A CA 1
ATOM 2315 C C . THR A 1 292 ? -14.681 11.904 5.033 1.00 97.88 292 THR A C 1
ATOM 2317 O O . THR A 1 292 ? -14.111 10.954 4.505 1.00 97.88 292 THR A O 1
ATOM 2320 N N . ASP A 1 293 ? -15.298 11.795 6.208 1.00 96.94 293 ASP A N 1
ATOM 2321 C CA . ASP A 1 293 ? -15.339 10.536 6.959 1.00 96.94 293 ASP A CA 1
ATOM 2322 C C . ASP A 1 293 ? -16.061 9.420 6.166 1.00 96.94 293 ASP A C 1
ATOM 2324 O O . ASP A 1 293 ? -15.709 8.250 6.297 1.00 96.94 293 ASP A O 1
ATOM 2328 N N . ASP A 1 294 ? -17.005 9.780 5.284 1.00 97.56 294 ASP A N 1
ATOM 2329 C CA . ASP A 1 294 ? -17.752 8.834 4.444 1.00 97.56 294 ASP A CA 1
ATOM 2330 C C . ASP A 1 294 ? -16.885 8.183 3.355 1.00 97.56 294 ASP A C 1
ATOM 2332 O O . ASP A 1 294 ? -17.290 7.175 2.773 1.00 97.56 294 ASP A O 1
ATOM 2336 N N . ASP A 1 295 ? -15.704 8.727 3.054 1.00 98.38 295 ASP A N 1
ATOM 2337 C CA . ASP A 1 295 ? -14.797 8.184 2.035 1.00 98.38 295 ASP A CA 1
ATOM 2338 C C . ASP A 1 295 ? -13.999 6.976 2.535 1.00 98.38 295 ASP A C 1
ATOM 2340 O O . ASP A 1 295 ? -13.403 6.248 1.739 1.00 98.38 295 ASP A O 1
ATOM 2344 N N . PHE A 1 296 ? -14.020 6.731 3.844 1.00 98.44 296 PHE A N 1
ATOM 2345 C CA . PHE A 1 296 ? -13.248 5.683 4.488 1.00 98.44 296 PHE A CA 1
ATOM 2346 C C . PHE A 1 296 ? -14.082 4.422 4.752 1.00 98.44 296 PHE A C 1
ATOM 2348 O O . PHE A 1 296 ? -15.273 4.492 5.050 1.00 98.44 296 PHE A O 1
ATOM 2355 N N . ALA A 1 297 ? -13.445 3.255 4.674 1.00 98.44 297 ALA A N 1
ATOM 2356 C CA . ALA A 1 297 ? -14.048 1.959 4.987 1.00 98.44 297 ALA A CA 1
ATOM 2357 C C . ALA A 1 297 ? -13.059 1.059 5.742 1.00 98.44 297 ALA A C 1
ATOM 2359 O O . ALA A 1 297 ? -11.862 1.331 5.755 1.00 98.44 297 ALA A O 1
ATOM 2360 N N . GLN A 1 298 ? -13.564 0.013 6.395 1.00 97.94 298 GLN A N 1
ATOM 2361 C CA . GLN A 1 298 ? -12.744 -1.037 7.008 1.00 97.94 298 GLN A CA 1
ATOM 2362 C C . GLN A 1 298 ? -12.536 -2.186 6.006 1.00 97.94 298 GLN A C 1
ATOM 2364 O O . GLN A 1 298 ? -13.411 -2.406 5.167 1.00 97.94 298 GLN A O 1
ATOM 2369 N N . PRO A 1 299 ? -11.409 -2.916 6.067 1.00 96.06 299 PRO A N 1
ATOM 2370 C CA . PRO A 1 299 ? -11.071 -3.946 5.081 1.00 96.06 299 PRO A CA 1
ATOM 2371 C C . PRO A 1 299 ? -11.731 -5.323 5.299 1.00 96.06 299 PRO A C 1
ATOM 2373 O O . PRO A 1 299 ? -11.389 -6.254 4.562 1.00 96.06 299 PRO A O 1
ATOM 2376 N N . PHE A 1 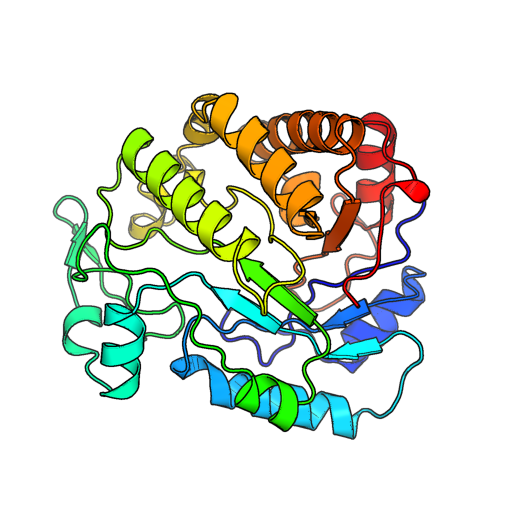300 ? -12.634 -5.469 6.276 1.00 89.88 300 PHE A N 1
ATOM 2377 C CA . PHE A 1 300 ? -13.246 -6.734 6.712 1.00 89.88 300 PHE A CA 1
ATOM 2378 C C . PHE A 1 300 ? -14.781 -6.702 6.730 1.00 89.88 300 PHE A C 1
ATOM 2380 O O . PHE A 1 300 ? -15.362 -5.601 6.866 1.00 89.88 300 PHE A O 1
#

Nearest PDB structures (foldseek):
  6su2-assembly2_B-2  TM=3.365E-01  e=2.371E-03  Trypanosoma congolense IL3000
  4fxj-assembly1_A  TM=3.485E-01  e=3.543E-02  Homo sapiens
  6su2-assembly1_A  TM=3.551E-01  e=1.733E-01  Trypanosoma congolense IL3000
  5u4s-assembly1_A  TM=3.288E-01  e=2.325E-01  Burkholderia cenocepacia J2315
  2atv-assembly1_A  TM=4.021E-01  e=6.635E+00  Homo sapiens

pLDDT: mean 93.05, std 8.29, range [59.12, 98.88]